Protein AF-A0A0K6S6D1-F1 (afdb_monomer_lite)

pLDDT: mean 81.64, std 14.31, range [38.75, 97.5]

Foldseek 3Di:
DDPPVPPPPPVVVVVVLVVVLVVLLVVLVVVLVVLLVCVVVPVDPDLVVSLVVLVVVLLVSLVVLLVPPHDPVSSLVSNLSNLVSSLVSNCVVVPPVCVVVSVVSSPPRSVVSVVVSVVVVVVVVVVVVVVVVVVVVVVVVVLVVVVVVLVVVVVVLVVVLVVLVVLLVVLVVVLVVLVVVVVVDPDDDPPPPVVVVSVVVNVVSVVSNVVSVVVNVVSVVVVVVSVVSVVCVPDDDDVPPVVVVVVVVVVVVD

Sequence (254 aa):
MNQKEKHVDVNALKEAEFVCSLTTLVSLLFFHAAHFIGADLGANPNLHVRLVSLGTSATYQKLVLSSFHFSKRHYWILSLTDTGLFVGNALHHVGRDFLLPGLACLVFFPVSGYLLDRLRTRSYFDSLGDADALRSTAEETLKRFISYIMHEIRGPLSGTTLLAGDFHLSLQTLLQHELTEEEAAPGPRTESETVERHRKIKAQIARMVELTRLMRPQLDKMRGWLHQTIHFRDGEFFPLDWFVVSLHVARTAT

Radius of gyration: 41.11 Å; chains: 1; bounding box: 81×34×122 Å

Secondary structure (DSSP, 8-state):
---------HHHHHHHHHHHHHHHHHHHHHHHHHHHHHHHTTS-S-HHHHHHHHHHHHHHHHHHHHHS---HHHHHHHHHHHHHHHHHHHHHHHGGGGHHHHHHHHHHHHHHHHHHHHHHHHHHHHHHHHHHHHHHHHHHHHHHHHHHHHHHHHHHHHHHHHHHHHHHHHHHHHHHHHHHHHTT----S-HHHHHHHHHHHHHHHHHHHHHHHHHHHHHHHHHHHHHHHHHTTSS---THHHHHHHHHHHHH--

Structure (mmCIF, N/CA/C/O backbone):
data_AF-A0A0K6S6D1-F1
#
_entry.id   AF-A0A0K6S6D1-F1
#
loop_
_atom_site.group_PDB
_atom_site.id
_atom_site.type_symbol
_atom_site.label_atom_id
_atom_site.label_alt_id
_atom_site.label_comp_id
_atom_site.label_asym_id
_atom_site.label_entity_id
_atom_site.label_seq_id
_atom_site.pdbx_PDB_ins_code
_atom_site.Cartn_x
_atom_site.Cartn_y
_atom_site.Cartn_z
_atom_site.occupancy
_atom_site.B_iso_or_equiv
_atom_site.auth_seq_id
_atom_site.auth_comp_id
_atom_site.auth_asym_id
_atom_site.auth_atom_id
_atom_site.pdbx_PDB_model_num
ATOM 1 N N . MET A 1 1 ? -12.946 13.345 18.829 1.00 42.66 1 MET A N 1
ATOM 2 C CA . MET A 1 1 ? -11.936 13.863 17.876 1.00 42.66 1 MET A CA 1
ATOM 3 C C . MET A 1 1 ? -12.548 13.815 16.489 1.00 42.66 1 MET A C 1
ATOM 5 O O . MET A 1 1 ? -12.856 12.725 16.034 1.00 42.66 1 MET A O 1
ATOM 9 N N . ASN A 1 2 ? -12.774 14.966 15.851 1.00 38.75 2 ASN A N 1
ATOM 10 C CA . ASN A 1 2 ? -13.216 15.022 14.456 1.00 38.75 2 ASN A CA 1
ATOM 11 C C . ASN A 1 2 ? -12.096 14.466 13.569 1.00 38.75 2 ASN A C 1
ATOM 13 O O . ASN A 1 2 ? -11.075 15.134 13.396 1.00 38.75 2 ASN A O 1
ATOM 17 N N . GLN A 1 3 ? -12.282 13.273 12.998 1.00 43.72 3 GLN A N 1
ATOM 18 C CA . GLN A 1 3 ? -11.592 12.905 11.765 1.00 43.72 3 GLN A CA 1
ATOM 19 C C . GLN A 1 3 ? -12.108 13.860 10.686 1.00 43.72 3 GLN A C 1
ATOM 21 O O . GLN A 1 3 ? -13.045 13.563 9.958 1.00 43.72 3 GLN A O 1
ATOM 26 N N . LYS A 1 4 ? -11.522 15.060 10.615 1.00 49.88 4 LYS A N 1
ATOM 27 C CA . LYS A 1 4 ? -11.504 15.797 9.359 1.00 49.88 4 LYS A CA 1
ATOM 28 C C . LYS A 1 4 ? -10.784 14.869 8.399 1.00 49.88 4 LYS A C 1
ATOM 30 O O . LYS A 1 4 ? -9.570 14.707 8.527 1.00 49.88 4 LYS A O 1
ATOM 35 N N . GLU A 1 5 ? -11.541 14.208 7.527 1.00 58.53 5 GLU A N 1
ATOM 36 C CA . GLU A 1 5 ? -10.999 13.551 6.349 1.00 58.53 5 GLU A CA 1
ATOM 37 C C . GLU A 1 5 ? -9.977 14.510 5.762 1.00 58.53 5 GLU A C 1
ATOM 39 O O . GLU A 1 5 ? -10.292 15.641 5.378 1.00 58.53 5 GLU A O 1
ATOM 44 N N . LYS A 1 6 ? -8.709 14.111 5.842 1.00 60.53 6 LYS A N 1
ATOM 45 C CA . LYS A 1 6 ? -7.610 14.893 5.309 1.00 60.53 6 LYS A CA 1
ATOM 46 C C . LYS A 1 6 ? -7.761 14.756 3.807 1.00 60.53 6 LYS A C 1
ATOM 48 O O . LYS A 1 6 ? -7.233 13.816 3.227 1.00 60.53 6 LYS A O 1
ATOM 53 N N . HIS A 1 7 ? -8.588 15.623 3.230 1.00 78.12 7 HIS A N 1
ATOM 54 C CA . HIS A 1 7 ? -8.880 15.653 1.812 1.00 78.12 7 HIS A CA 1
ATOM 55 C C . HIS A 1 7 ? -7.534 15.842 1.123 1.00 78.12 7 HIS A C 1
ATOM 57 O O . HIS A 1 7 ? -6.932 16.915 1.189 1.00 78.12 7 HIS A O 1
ATOM 63 N N . VAL A 1 8 ? -6.985 14.744 0.609 1.00 79.62 8 VAL A N 1
ATOM 64 C CA . VAL A 1 8 ? -5.668 14.764 -0.008 1.00 79.62 8 VAL A CA 1
ATOM 65 C C . VAL A 1 8 ? -5.819 15.609 -1.258 1.00 79.62 8 VAL A C 1
ATOM 67 O O . VAL A 1 8 ? -6.649 15.303 -2.118 1.00 79.62 8 VAL A O 1
ATOM 70 N N . ASP A 1 9 ? -5.075 16.709 -1.322 1.00 92.19 9 ASP A N 1
ATOM 71 C CA . ASP A 1 9 ? -5.110 17.585 -2.480 1.00 92.19 9 ASP A CA 1
ATOM 72 C C . ASP A 1 9 ? -4.507 16.837 -3.672 1.00 92.19 9 ASP A C 1
ATOM 74 O O . ASP A 1 9 ? -3.297 16.620 -3.778 1.00 92.19 9 ASP A O 1
ATOM 78 N N . VAL A 1 10 ? -5.392 16.400 -4.563 1.00 91.06 10 VAL A N 1
ATOM 79 C CA . VAL A 1 10 ? -5.053 15.673 -5.786 1.00 91.06 10 VAL A CA 1
ATOM 80 C C . VAL A 1 10 ? -4.089 16.488 -6.654 1.00 91.06 10 VAL A C 1
ATOM 82 O O . VAL A 1 10 ? -3.275 15.903 -7.369 1.00 91.06 10 VAL A O 1
ATOM 85 N N . ASN A 1 11 ? -4.145 17.822 -6.593 1.00 93.62 11 ASN A N 1
ATOM 86 C CA . ASN A 1 11 ? -3.244 18.677 -7.359 1.00 93.62 11 ASN A CA 1
ATOM 87 C C . ASN A 1 11 ? -1.826 18.645 -6.784 1.00 93.62 11 ASN A C 1
ATOM 89 O O . ASN A 1 11 ? -0.880 18.464 -7.549 1.00 93.62 11 ASN A O 1
ATOM 93 N N . ALA A 1 12 ? -1.683 18.698 -5.457 1.00 93.38 12 ALA A N 1
ATOM 94 C CA . ALA A 1 12 ? -0.386 18.574 -4.792 1.00 93.38 12 ALA A CA 1
ATOM 95 C C . ALA A 1 12 ? 0.285 17.219 -5.085 1.00 93.38 12 ALA A C 1
ATOM 97 O O . ALA A 1 12 ? 1.492 17.155 -5.310 1.00 93.38 12 ALA A O 1
ATOM 98 N N . LEU A 1 13 ? -0.496 16.131 -5.155 1.00 92.81 13 LEU A N 1
ATOM 99 C CA . LEU A 1 13 ? 0.022 14.818 -5.557 1.00 92.81 13 LEU A CA 1
ATOM 100 C C . LEU A 1 13 ? 0.521 14.801 -7.007 1.00 92.81 13 LEU A C 1
ATOM 102 O O . LEU A 1 13 ? 1.597 14.272 -7.269 1.00 92.81 13 LEU A O 1
ATOM 106 N N . LYS A 1 14 ? -0.236 15.384 -7.946 1.00 94.25 14 LYS A N 1
ATOM 107 C CA . LYS A 1 14 ? 0.168 15.464 -9.361 1.00 94.25 14 LYS A CA 1
ATOM 108 C C . LYS A 1 14 ? 1.435 16.292 -9.548 1.00 94.25 14 LYS A C 1
ATOM 110 O O . LYS A 1 14 ? 2.284 15.926 -10.356 1.00 94.25 14 LYS A O 1
ATOM 115 N N . GLU A 1 15 ? 1.563 17.392 -8.812 1.00 96.00 15 GLU A N 1
ATOM 116 C CA . GLU A 1 15 ? 2.758 18.235 -8.834 1.00 96.00 15 GLU A CA 1
ATOM 117 C C . GLU A 1 15 ? 3.975 17.483 -8.284 1.00 96.00 15 GLU A C 1
ATOM 119 O O . GLU A 1 15 ? 5.012 17.426 -8.944 1.00 96.00 15 GLU A O 1
ATOM 124 N N . ALA A 1 16 ? 3.832 16.823 -7.131 1.00 95.25 16 ALA A N 1
ATOM 125 C CA . ALA A 1 16 ? 4.895 16.005 -6.552 1.00 95.25 16 ALA A CA 1
ATOM 126 C C . ALA A 1 16 ? 5.323 14.865 -7.490 1.00 95.25 16 ALA A C 1
ATOM 128 O O . ALA A 1 16 ? 6.517 14.611 -7.666 1.00 95.25 16 ALA A O 1
ATOM 129 N N . GLU A 1 17 ? 4.358 14.202 -8.133 1.00 95.31 17 GLU A N 1
ATOM 130 C CA . GLU A 1 17 ? 4.620 13.165 -9.127 1.00 95.31 17 GLU A CA 1
ATOM 131 C C . GLU A 1 17 ? 5.397 13.725 -10.326 1.00 95.31 17 GLU A C 1
ATOM 133 O O . GLU A 1 17 ? 6.394 13.132 -10.744 1.00 95.31 17 GLU A O 1
ATOM 138 N N . PHE A 1 18 ? 4.975 14.876 -10.857 1.00 96.81 18 PHE A N 1
ATOM 139 C CA . PHE A 1 18 ? 5.645 15.534 -11.973 1.00 96.81 18 PHE A CA 1
ATOM 140 C C . PHE A 1 18 ? 7.095 15.887 -11.626 1.00 96.81 18 PHE A C 1
ATOM 142 O O . PHE A 1 18 ? 8.002 15.496 -12.361 1.00 96.81 18 PHE A O 1
ATOM 149 N N . VAL A 1 19 ? 7.332 16.534 -10.481 1.00 96.94 19 VAL A N 1
ATOM 150 C CA . VAL A 1 19 ? 8.682 16.882 -10.010 1.00 96.94 19 VAL A CA 1
ATOM 151 C C . VAL A 1 19 ? 9.544 15.629 -9.860 1.00 96.94 19 VAL A C 1
ATOM 153 O O . VAL A 1 19 ? 10.647 15.579 -10.399 1.00 96.94 19 VAL A O 1
ATOM 156 N N . CYS A 1 20 ? 9.029 14.582 -9.211 1.00 96.81 20 CYS A N 1
ATOM 157 C CA . CYS A 1 20 ? 9.749 13.322 -9.038 1.00 96.81 20 CYS A CA 1
ATOM 158 C C . CYS A 1 20 ? 10.086 12.660 -10.385 1.00 96.81 20 CYS A C 1
ATOM 160 O O . CYS A 1 20 ? 11.212 12.192 -10.587 1.00 96.81 20 CYS A O 1
ATOM 162 N N . SER A 1 21 ? 9.146 12.668 -11.335 1.00 96.88 21 SER A N 1
ATOM 163 C CA . SER A 1 21 ? 9.367 12.129 -12.678 1.00 96.88 21 SER A CA 1
ATOM 164 C C . SER A 1 21 ? 10.444 12.911 -13.433 1.00 96.88 21 SER A C 1
ATOM 166 O O . SER A 1 21 ? 11.329 12.307 -14.037 1.00 96.88 21 SER A O 1
ATOM 168 N N . LEU A 1 22 ? 10.441 14.243 -13.326 1.00 97.50 22 LEU A N 1
ATOM 169 C CA . LEU A 1 22 ? 11.425 15.112 -13.961 1.00 97.50 22 LEU A CA 1
ATOM 170 C C . LEU A 1 22 ? 12.817 14.909 -13.355 1.00 97.50 22 LEU A C 1
ATOM 172 O O . LEU A 1 22 ? 13.788 14.747 -14.090 1.00 97.50 22 LEU A O 1
ATOM 176 N N . THR A 1 23 ? 12.925 14.851 -12.026 1.00 96.94 23 THR A N 1
ATOM 177 C CA . THR A 1 23 ? 14.192 14.555 -11.343 1.00 96.94 23 THR A CA 1
ATOM 178 C C . THR A 1 23 ? 14.740 13.191 -11.757 1.00 96.94 23 THR A C 1
ATOM 180 O O . THR A 1 23 ? 15.936 13.061 -12.013 1.00 96.94 23 THR A O 1
ATOM 183 N N . THR A 1 24 ? 13.869 12.187 -11.879 1.00 96.00 24 THR A N 1
ATOM 184 C CA . THR A 1 24 ? 14.252 10.838 -12.317 1.00 96.00 24 THR A CA 1
ATOM 185 C C . THR A 1 24 ? 14.702 10.819 -13.776 1.00 96.00 24 THR A C 1
ATOM 187 O O . THR A 1 24 ? 15.656 10.129 -14.120 1.00 96.00 24 THR A O 1
ATOM 190 N N . LEU A 1 25 ? 14.058 11.598 -14.647 1.00 96.94 25 LEU A N 1
ATOM 191 C CA . LEU A 1 25 ? 14.473 11.744 -16.041 1.00 96.94 25 LEU A CA 1
ATOM 192 C C . LEU A 1 25 ? 15.873 12.362 -16.141 1.00 96.94 25 LEU A C 1
ATOM 194 O O . LEU A 1 25 ? 16.720 11.874 -16.886 1.00 96.94 25 LEU A O 1
ATOM 198 N N . VAL A 1 26 ? 16.128 13.419 -15.369 1.00 97.25 26 VAL A N 1
ATOM 199 C CA . VAL A 1 26 ? 17.427 14.098 -15.341 1.00 97.25 26 VAL A CA 1
ATOM 200 C C . VAL A 1 26 ? 18.519 13.168 -14.811 1.00 97.25 26 VAL A C 1
ATOM 202 O O . VAL A 1 26 ? 19.567 13.049 -15.444 1.00 97.25 26 VAL A O 1
ATOM 205 N N . SER A 1 27 ? 18.283 12.464 -13.699 1.00 95.94 27 SER A N 1
ATOM 206 C CA . SER A 1 27 ? 19.270 11.525 -13.144 1.00 95.94 27 SER A CA 1
ATOM 207 C C . SER A 1 27 ? 19.600 10.395 -14.118 1.00 95.94 27 SER A C 1
ATOM 209 O O . SER A 1 27 ? 20.754 9.988 -14.231 1.00 95.94 27 SER A O 1
ATOM 211 N N . LEU A 1 28 ? 18.607 9.947 -14.881 1.00 95.50 28 LEU A N 1
ATOM 212 C CA . LEU A 1 28 ? 18.760 8.928 -15.904 1.00 95.50 28 LEU A CA 1
ATOM 213 C C . LEU A 1 28 ? 19.617 9.400 -17.087 1.00 95.50 28 LEU A C 1
ATOM 215 O O . LEU A 1 28 ? 20.489 8.663 -17.548 1.00 95.50 28 LEU A O 1
ATOM 219 N N . LEU A 1 29 ? 19.430 10.643 -17.538 1.00 96.25 29 LEU A N 1
ATOM 220 C CA . LEU A 1 29 ? 20.286 11.253 -18.559 1.00 96.25 29 LEU A CA 1
ATOM 221 C C . LEU A 1 29 ? 21.739 11.352 -18.081 1.00 96.25 29 LEU A C 1
ATOM 223 O O . LEU A 1 29 ? 22.649 10.963 -18.812 1.00 96.25 29 LEU A O 1
ATOM 227 N N . PHE A 1 30 ? 21.959 11.808 -16.843 1.00 96.44 30 PHE A N 1
ATOM 228 C CA . PHE A 1 30 ? 23.299 11.868 -16.251 1.00 96.44 30 PHE A CA 1
ATOM 229 C C . PHE A 1 30 ? 23.944 10.487 -16.131 1.00 96.44 30 PHE A C 1
ATOM 231 O O . PHE A 1 30 ? 25.121 10.336 -16.451 1.00 96.44 30 PHE A O 1
ATOM 238 N N . PHE A 1 31 ? 23.181 9.478 -15.712 1.00 94.44 31 PHE A N 1
ATOM 239 C CA . PHE A 1 31 ? 23.656 8.103 -15.596 1.00 94.44 31 PHE A CA 1
ATOM 240 C C . PHE A 1 31 ? 24.146 7.551 -16.944 1.00 94.44 31 PHE A C 1
ATOM 242 O O . PHE A 1 31 ? 25.274 7.063 -17.046 1.00 94.44 31 PHE A O 1
ATOM 249 N N . HIS A 1 32 ? 23.338 7.683 -18.001 1.00 94.75 32 HIS A N 1
ATOM 250 C CA . HIS A 1 32 ? 23.709 7.214 -19.341 1.00 94.75 32 HIS A CA 1
ATOM 251 C C . HIS A 1 32 ? 24.856 8.025 -19.952 1.00 94.75 32 HIS A C 1
ATOM 253 O O . HIS A 1 32 ? 25.726 7.437 -20.593 1.00 94.75 32 HIS A O 1
ATOM 259 N N . ALA A 1 33 ? 24.906 9.340 -19.720 1.00 94.94 33 ALA A N 1
ATOM 260 C CA . ALA A 1 33 ? 26.015 10.186 -20.160 1.00 94.94 33 ALA A CA 1
ATOM 261 C C . ALA A 1 33 ? 27.335 9.813 -19.464 1.00 94.94 33 ALA A C 1
ATOM 263 O O . ALA A 1 33 ? 28.373 9.727 -20.115 1.00 94.94 33 ALA A O 1
ATOM 264 N N . ALA A 1 34 ? 27.304 9.532 -18.158 1.00 92.62 34 ALA A N 1
ATOM 265 C CA . ALA A 1 34 ? 28.479 9.083 -17.415 1.00 92.62 34 ALA A CA 1
ATOM 266 C C . ALA A 1 34 ? 28.997 7.735 -17.937 1.00 92.62 34 ALA A C 1
ATOM 268 O O . ALA A 1 34 ? 30.202 7.567 -18.130 1.00 92.62 34 ALA A O 1
ATOM 269 N N . HIS A 1 35 ? 28.090 6.796 -18.225 1.00 90.62 35 HIS A N 1
ATOM 270 C CA . HIS A 1 35 ? 28.451 5.523 -18.844 1.00 90.62 35 HIS A CA 1
ATOM 271 C C . HIS A 1 35 ? 29.058 5.697 -20.237 1.00 90.62 35 HIS A C 1
ATOM 273 O O . HIS A 1 35 ? 30.042 5.024 -20.531 1.00 90.62 35 HIS A O 1
ATOM 279 N N . PHE A 1 36 ? 28.510 6.598 -21.056 1.00 91.75 36 PHE A N 1
ATOM 280 C CA . PHE A 1 36 ? 29.020 6.923 -22.390 1.00 91.75 36 PHE A CA 1
ATOM 281 C C . PHE A 1 36 ? 30.428 7.542 -22.343 1.00 91.75 36 PHE A C 1
ATOM 283 O O . PHE A 1 36 ? 31.339 7.091 -23.027 1.00 91.75 36 PHE A O 1
ATOM 290 N N . ILE A 1 37 ? 30.657 8.519 -21.462 1.00 92.31 37 ILE A N 1
ATOM 291 C CA . ILE A 1 37 ? 31.972 9.167 -21.325 1.00 92.31 37 ILE A CA 1
ATOM 292 C C . ILE A 1 37 ? 33.010 8.191 -20.755 1.00 92.31 37 ILE A C 1
ATOM 294 O O . ILE A 1 37 ? 34.123 8.085 -21.268 1.00 92.31 37 ILE A O 1
ATOM 298 N N . GLY A 1 38 ? 32.663 7.443 -19.701 1.00 88.88 38 GLY A N 1
ATOM 299 C CA . GLY A 1 38 ? 33.576 6.465 -19.096 1.00 88.88 38 GLY A CA 1
ATOM 300 C C . GLY A 1 38 ? 33.954 5.334 -20.055 1.00 88.88 38 GLY A C 1
ATOM 301 O O . GLY A 1 38 ? 35.039 4.756 -19.969 1.00 88.88 38 GLY A O 1
ATOM 302 N N . ALA A 1 39 ? 33.064 5.046 -20.998 1.00 86.50 39 ALA A N 1
ATOM 303 C CA . ALA A 1 39 ? 33.275 4.115 -22.081 1.00 86.50 39 ALA A CA 1
ATOM 304 C C . ALA A 1 39 ? 34.342 4.573 -23.094 1.00 86.50 39 ALA A C 1
ATOM 306 O O . ALA A 1 39 ? 35.130 3.732 -23.542 1.00 86.50 39 ALA A O 1
ATOM 307 N N . ASP A 1 40 ? 34.378 5.864 -23.422 1.00 86.62 40 ASP A N 1
ATOM 308 C CA . ASP A 1 40 ? 35.338 6.458 -24.364 1.00 86.62 40 ASP A CA 1
ATOM 309 C C . ASP A 1 40 ? 36.712 6.699 -23.734 1.00 86.62 40 ASP A C 1
ATOM 311 O O . ASP A 1 40 ? 37.739 6.583 -24.399 1.00 86.62 40 ASP A O 1
ATOM 315 N N . LEU A 1 41 ? 36.758 6.939 -22.422 1.00 89.44 41 LEU A N 1
ATOM 316 C CA . LEU A 1 41 ? 38.005 7.124 -21.670 1.00 89.44 41 LEU A CA 1
ATOM 317 C C . LEU A 1 41 ? 38.811 5.826 -21.461 1.00 89.44 41 LEU A C 1
ATOM 319 O O . LEU A 1 41 ? 39.802 5.823 -20.734 1.00 89.44 41 LEU A O 1
ATOM 323 N N . GLY A 1 42 ? 38.408 4.711 -22.080 1.00 77.62 42 GLY A N 1
ATOM 324 C CA . GLY A 1 42 ? 39.180 3.466 -22.078 1.00 77.62 42 GLY A CA 1
ATOM 325 C C . GLY A 1 42 ? 39.200 2.722 -20.739 1.00 77.62 42 GLY A C 1
ATOM 326 O O . GLY A 1 42 ? 40.015 1.822 -20.559 1.00 77.62 42 GLY A O 1
ATOM 327 N N . ALA A 1 43 ? 38.291 3.040 -19.809 1.00 70.56 43 ALA A N 1
ATOM 328 C CA . ALA A 1 43 ? 38.285 2.476 -18.455 1.00 70.56 43 ALA A CA 1
ATOM 329 C C . ALA A 1 43 ? 38.063 0.948 -18.399 1.00 70.56 43 ALA A C 1
ATOM 33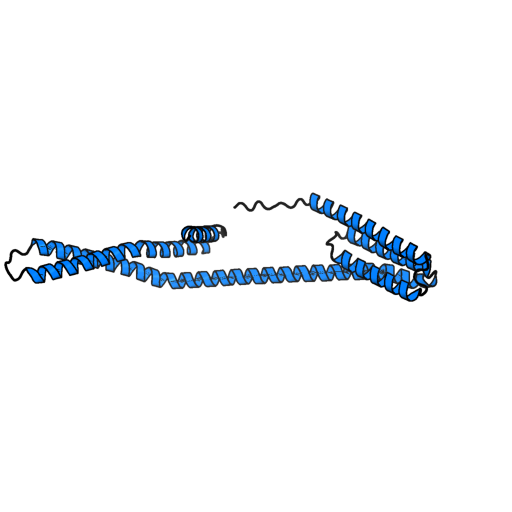1 O O . ALA A 1 43 ? 38.290 0.333 -17.361 1.00 70.56 43 ALA A O 1
ATOM 332 N N . ASN A 1 44 ? 37.616 0.318 -19.492 1.00 70.81 44 ASN A N 1
ATOM 333 C CA . ASN A 1 44 ? 37.453 -1.132 -19.590 1.00 70.81 44 ASN A CA 1
ATOM 334 C C . ASN A 1 44 ? 37.678 -1.614 -21.037 1.00 70.81 44 ASN A C 1
ATOM 336 O O . ASN A 1 44 ? 36.861 -1.275 -21.903 1.00 70.81 44 ASN A O 1
ATOM 340 N N . PRO A 1 45 ? 38.715 -2.433 -21.310 1.00 76.00 45 PRO A N 1
ATOM 341 C CA . PRO A 1 45 ? 39.005 -2.924 -22.661 1.00 76.00 45 PRO A CA 1
ATOM 342 C C . PRO A 1 45 ? 38.014 -4.001 -23.135 1.00 76.00 45 PRO A C 1
ATOM 344 O O . PRO A 1 45 ? 37.842 -4.204 -24.333 1.00 76.00 45 PRO A O 1
ATOM 347 N N . ASN A 1 46 ? 37.315 -4.676 -22.215 1.00 89.44 46 ASN A N 1
ATOM 348 C CA . ASN A 1 46 ? 36.380 -5.748 -22.557 1.00 89.44 46 ASN A CA 1
ATOM 349 C C . ASN A 1 46 ? 34.970 -5.208 -22.845 1.00 89.44 46 ASN A C 1
ATOM 351 O O . ASN A 1 46 ? 34.166 -5.002 -21.932 1.00 89.44 46 ASN A O 1
ATOM 355 N N . LEU A 1 47 ? 34.652 -5.046 -24.133 1.00 86.19 47 LEU A N 1
ATOM 356 C CA . LEU A 1 47 ? 33.341 -4.604 -24.629 1.00 86.19 47 LEU A CA 1
ATOM 357 C C . LEU A 1 47 ? 32.177 -5.448 -24.077 1.00 86.19 47 LEU A C 1
ATOM 359 O O . LEU A 1 47 ? 31.155 -4.902 -23.667 1.00 86.19 47 LEU A O 1
ATOM 363 N N . HIS A 1 48 ? 32.340 -6.771 -23.996 1.00 86.56 48 HIS A N 1
ATOM 364 C CA . HIS A 1 48 ? 31.292 -7.676 -23.510 1.00 86.56 48 HIS A CA 1
ATOM 365 C C . HIS A 1 48 ? 30.908 -7.420 -22.050 1.00 86.56 48 HIS A C 1
ATOM 367 O O . HIS A 1 48 ? 29.725 -7.322 -21.732 1.00 86.56 48 HIS A O 1
ATOM 373 N N . VAL A 1 49 ? 31.898 -7.255 -21.167 1.00 87.44 49 VAL A N 1
ATOM 374 C CA . VAL A 1 49 ? 31.659 -6.973 -19.741 1.00 87.44 49 VAL A CA 1
ATOM 375 C C . VAL A 1 49 ? 30.912 -5.649 -19.581 1.00 87.44 49 VAL A C 1
ATOM 377 O O . VAL A 1 49 ? 29.994 -5.541 -18.770 1.00 87.44 49 VAL A O 1
ATOM 380 N N . ARG A 1 50 ? 31.250 -4.654 -20.408 1.00 85.00 50 ARG A N 1
ATOM 381 C CA . ARG A 1 50 ? 30.574 -3.354 -20.417 1.00 85.00 50 ARG A CA 1
ATOM 382 C C . ARG A 1 50 ? 29.119 -3.457 -20.859 1.00 85.00 50 ARG A C 1
ATOM 384 O O . ARG A 1 50 ? 28.264 -2.884 -20.197 1.00 85.00 50 ARG A O 1
ATOM 391 N N . LEU A 1 51 ? 28.829 -4.190 -21.934 1.00 86.00 51 LEU A N 1
ATOM 392 C CA . LEU A 1 51 ? 27.454 -4.384 -22.408 1.00 86.00 51 LEU A CA 1
ATOM 393 C C . LEU A 1 51 ? 26.593 -5.119 -21.382 1.00 86.00 51 LEU A C 1
ATOM 395 O O . LEU A 1 51 ? 25.455 -4.721 -21.144 1.00 86.00 51 LEU A O 1
ATOM 399 N N . VAL A 1 52 ? 27.146 -6.153 -20.741 1.00 88.50 52 VAL A N 1
ATOM 400 C CA . VAL A 1 52 ? 26.459 -6.884 -19.668 1.00 88.50 52 VAL A CA 1
ATOM 401 C C . VAL A 1 52 ? 26.185 -5.967 -18.479 1.00 88.50 52 VAL A C 1
ATOM 403 O O . VAL A 1 52 ? 25.062 -5.943 -17.978 1.00 88.50 52 VAL A O 1
ATOM 406 N N . SER A 1 53 ? 27.175 -5.175 -18.056 1.00 89.00 53 SER A N 1
ATOM 407 C CA . SER A 1 53 ? 27.015 -4.199 -16.972 1.00 89.00 53 SER A CA 1
ATOM 408 C C . SER A 1 53 ? 25.937 -3.163 -17.304 1.00 89.00 53 SER A C 1
ATOM 410 O O . SER A 1 53 ? 24.997 -2.985 -16.536 1.00 89.00 53 SER A O 1
ATOM 412 N N . LEU A 1 54 ? 25.987 -2.575 -18.503 1.00 88.19 54 LEU A N 1
ATOM 413 C CA . LEU A 1 54 ? 25.013 -1.586 -18.959 1.00 88.19 54 LEU A CA 1
ATOM 414 C C . LEU A 1 54 ? 23.590 -2.170 -19.042 1.00 88.19 54 LEU A C 1
ATOM 416 O O . LEU A 1 54 ? 22.635 -1.532 -18.601 1.00 88.19 54 LEU A O 1
ATOM 420 N N . GLY A 1 55 ? 23.437 -3.393 -19.560 1.00 88.56 55 GLY A N 1
ATOM 421 C CA . GLY A 1 55 ? 22.142 -4.079 -19.624 1.00 88.56 55 GLY A CA 1
ATOM 422 C C . GLY A 1 55 ? 21.594 -4.443 -18.241 1.00 88.56 55 GLY A C 1
ATOM 423 O O . GLY A 1 55 ? 20.393 -4.322 -17.986 1.00 88.56 55 GLY A O 1
ATOM 424 N N . THR A 1 56 ? 22.480 -4.825 -17.321 1.00 90.06 56 THR A N 1
ATOM 425 C CA . THR A 1 56 ? 22.135 -5.087 -15.918 1.00 90.06 56 THR A CA 1
ATOM 426 C C . THR A 1 56 ? 21.645 -3.807 -15.247 1.00 90.06 56 THR A C 1
ATOM 428 O O . THR A 1 56 ? 20.569 -3.805 -14.650 1.00 90.06 56 THR A O 1
ATOM 431 N N . SER A 1 57 ? 22.361 -2.693 -15.416 1.00 90.00 57 SER A N 1
ATOM 432 C CA . SER A 1 57 ? 21.953 -1.386 -14.896 1.00 90.00 57 SER A CA 1
ATOM 433 C C . SER A 1 57 ? 20.617 -0.914 -15.465 1.00 90.00 57 SER A C 1
ATOM 435 O O . SER A 1 57 ? 19.764 -0.478 -14.696 1.00 90.00 57 SER A O 1
ATOM 437 N N . ALA A 1 58 ? 20.388 -1.060 -16.775 1.00 89.19 58 ALA A N 1
ATOM 438 C CA . ALA A 1 58 ? 19.101 -0.734 -17.391 1.00 89.19 58 ALA A CA 1
ATOM 439 C C . ALA A 1 58 ? 17.961 -1.561 -16.770 1.00 89.19 58 ALA A C 1
ATOM 441 O O . ALA A 1 58 ? 16.906 -1.028 -16.430 1.00 89.19 58 ALA A O 1
ATOM 442 N N . THR A 1 59 ? 18.193 -2.856 -16.534 1.00 89.69 59 THR A N 1
ATOM 443 C CA . THR A 1 59 ? 17.213 -3.741 -15.884 1.00 89.69 59 THR A CA 1
ATOM 444 C C . THR A 1 59 ? 16.925 -3.308 -14.442 1.00 89.69 59 THR A C 1
ATOM 446 O O . THR A 1 59 ? 15.760 -3.181 -14.063 1.00 89.69 59 THR A O 1
ATOM 449 N N . TYR A 1 60 ? 17.957 -3.012 -13.645 1.00 92.00 60 TYR A N 1
ATOM 450 C CA . TYR A 1 60 ? 17.783 -2.492 -12.283 1.00 92.00 60 TYR A CA 1
ATOM 451 C C . TYR A 1 60 ? 17.034 -1.159 -12.264 1.00 92.00 60 TYR A C 1
ATOM 453 O O . TYR A 1 60 ? 16.142 -0.975 -11.437 1.00 92.00 60 TYR A O 1
ATOM 461 N N . GLN A 1 61 ? 17.324 -0.260 -13.205 1.00 91.00 61 GLN A N 1
ATOM 462 C CA . GLN A 1 61 ? 16.624 1.015 -13.316 1.00 91.00 61 GLN A CA 1
ATOM 463 C C . GLN A 1 61 ? 15.126 0.805 -13.579 1.00 91.00 61 GLN A C 1
ATOM 465 O O . GLN A 1 61 ? 14.307 1.497 -12.979 1.00 91.00 61 GLN A O 1
ATOM 470 N N . LYS A 1 62 ? 14.730 -0.192 -14.388 1.00 89.62 62 LYS A N 1
ATOM 471 C CA . LYS A 1 62 ? 13.306 -0.547 -14.561 1.00 89.62 62 LYS A CA 1
ATOM 472 C C . LYS A 1 62 ? 12.660 -1.041 -13.276 1.00 89.62 62 LYS A C 1
ATOM 474 O O . LYS A 1 62 ? 11.518 -0.674 -13.009 1.00 89.62 62 LYS A O 1
ATOM 479 N N . LEU A 1 63 ? 13.363 -1.853 -12.487 1.00 90.19 63 LEU A N 1
ATOM 480 C CA . LEU A 1 63 ? 12.859 -2.327 -11.194 1.00 90.19 63 LEU A CA 1
ATOM 481 C C . LEU A 1 63 ? 12.643 -1.152 -10.232 1.00 90.19 63 LEU A C 1
ATOM 483 O O . LEU A 1 63 ? 11.592 -1.050 -9.595 1.00 90.19 63 LEU A O 1
ATOM 487 N N . VAL A 1 64 ? 13.585 -0.2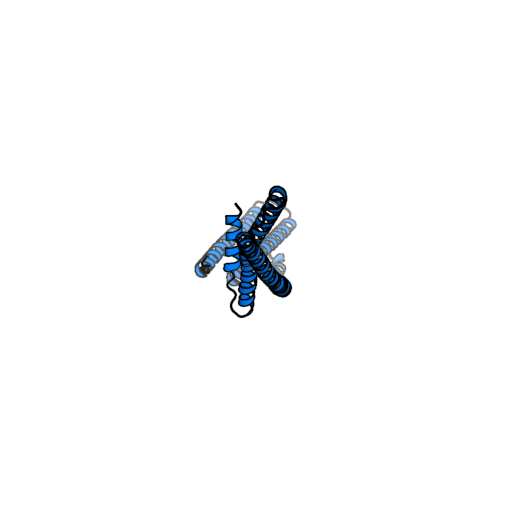11 -10.200 1.00 90.62 64 VAL A N 1
ATOM 488 C CA . VAL A 1 64 ? 13.467 1.026 -9.420 1.00 90.62 64 VAL A CA 1
ATOM 489 C C . VAL A 1 64 ? 12.292 1.876 -9.915 1.00 90.62 64 VAL A C 1
ATOM 491 O O . VAL A 1 64 ? 11.440 2.258 -9.116 1.00 90.62 64 VAL A O 1
ATOM 494 N N . LEU A 1 65 ? 12.167 2.099 -11.227 1.00 91.25 65 LEU A N 1
ATOM 495 C CA . LEU A 1 65 ? 11.038 2.823 -11.823 1.00 91.25 65 LEU A CA 1
ATOM 496 C C . LEU A 1 65 ? 9.697 2.153 -11.530 1.00 91.25 65 LEU A C 1
ATOM 498 O O . LEU A 1 65 ? 8.727 2.849 -11.262 1.00 91.25 65 LEU A O 1
ATOM 502 N N . SER A 1 66 ? 9.644 0.819 -11.546 1.00 89.31 66 SER A N 1
ATOM 503 C CA . SER A 1 66 ? 8.440 0.074 -11.182 1.00 89.31 66 SER A CA 1
ATOM 504 C C . SER A 1 66 ? 8.090 0.235 -9.709 1.00 89.31 66 SER A C 1
ATOM 506 O O . SER A 1 66 ? 6.937 0.075 -9.359 1.00 89.31 66 SER A O 1
ATOM 508 N N . SER A 1 67 ? 9.045 0.585 -8.843 1.00 89.06 67 SER A N 1
ATOM 509 C CA . SER A 1 67 ? 8.787 0.814 -7.419 1.00 89.06 67 SER A CA 1
ATOM 510 C C . SER A 1 67 ? 8.125 2.173 -7.174 1.00 89.06 67 SER A C 1
ATOM 512 O O . SER A 1 67 ? 7.237 2.285 -6.323 1.00 89.06 67 SER A O 1
ATOM 514 N N . PHE A 1 68 ? 8.487 3.188 -7.961 1.00 86.94 68 PHE A N 1
ATOM 515 C CA . PHE A 1 68 ? 7.836 4.494 -7.946 1.00 86.94 68 PHE A CA 1
ATOM 516 C C . PHE A 1 68 ? 6.465 4.398 -8.631 1.00 86.94 68 PHE A C 1
ATOM 518 O O . PHE A 1 68 ? 6.358 4.044 -9.800 1.00 86.94 68 PHE A O 1
ATOM 525 N N . HIS A 1 69 ? 5.387 4.685 -7.900 1.00 87.06 69 HIS A N 1
ATOM 526 C CA . HIS A 1 69 ? 4.002 4.596 -8.389 1.00 87.06 69 HIS A CA 1
ATOM 527 C C . HIS A 1 69 ? 3.648 5.762 -9.329 1.00 87.06 69 HIS A C 1
ATOM 529 O O . HIS A 1 69 ? 2.715 6.522 -9.078 1.00 87.06 69 HIS A O 1
ATOM 535 N N . PHE A 1 70 ? 4.422 5.937 -10.396 1.00 92.25 70 PHE A N 1
ATOM 536 C CA . PHE A 1 70 ? 4.168 6.955 -11.402 1.00 92.25 70 PHE A CA 1
ATOM 537 C C . PHE A 1 70 ? 2.877 6.663 -12.169 1.00 92.25 70 PHE A C 1
ATOM 539 O O . PHE A 1 70 ? 2.490 5.514 -12.397 1.00 92.25 70 PHE A O 1
ATOM 546 N N . SER A 1 71 ? 2.231 7.719 -12.654 1.00 93.62 71 SER A N 1
ATOM 547 C CA . SER A 1 71 ? 1.186 7.599 -13.656 1.00 93.62 71 SER A CA 1
ATOM 548 C C . SER A 1 71 ? 1.732 6.904 -14.901 1.00 93.62 71 SER A C 1
ATOM 550 O O . SER A 1 71 ? 2.906 7.020 -15.268 1.00 93.62 71 SER A O 1
ATOM 552 N N . LYS A 1 72 ? 0.839 6.210 -15.613 1.00 93.31 72 LYS A N 1
ATOM 553 C CA . LYS A 1 72 ? 1.186 5.441 -16.818 1.00 93.31 72 LYS A CA 1
ATOM 554 C C . LYS A 1 72 ? 1.971 6.277 -17.832 1.00 93.31 72 LYS A C 1
ATOM 556 O O . LYS A 1 72 ? 2.875 5.760 -18.473 1.00 93.31 72 LYS A O 1
ATOM 561 N N . ARG A 1 73 ? 1.639 7.566 -17.976 1.00 95.44 73 ARG A N 1
ATOM 562 C CA . ARG A 1 73 ? 2.310 8.468 -18.923 1.00 95.44 73 ARG A CA 1
ATOM 563 C C . ARG A 1 73 ? 3.769 8.696 -18.535 1.00 95.44 73 ARG A C 1
ATOM 565 O O . ARG A 1 73 ? 4.643 8.442 -19.357 1.00 95.44 73 ARG A O 1
ATOM 572 N N . HIS A 1 74 ? 4.028 9.117 -17.296 1.00 95.31 74 HIS A N 1
ATOM 573 C CA . HIS A 1 74 ? 5.391 9.350 -16.815 1.00 95.31 74 HIS A CA 1
ATOM 574 C C . HIS A 1 74 ? 6.219 8.063 -16.831 1.00 95.31 74 HIS A C 1
ATOM 576 O O . HIS A 1 74 ? 7.356 8.083 -17.296 1.00 95.31 74 HIS A O 1
ATOM 582 N N . TYR A 1 75 ? 5.628 6.930 -16.436 1.00 94.25 75 TYR A N 1
ATOM 583 C CA . TYR A 1 75 ? 6.283 5.626 -16.514 1.00 94.25 75 TYR A CA 1
ATOM 584 C C . TYR A 1 75 ? 6.736 5.283 -17.941 1.00 94.25 75 TYR A C 1
ATOM 586 O O . TYR A 1 75 ? 7.898 4.940 -18.152 1.00 94.25 75 TYR A O 1
ATOM 594 N N . TRP A 1 76 ? 5.845 5.399 -18.934 1.00 95.50 76 TRP A N 1
ATOM 595 C CA . TRP A 1 76 ? 6.188 5.089 -20.325 1.00 95.50 76 TRP A CA 1
ATOM 596 C C . TRP A 1 76 ? 7.246 6.039 -20.882 1.00 95.50 76 TRP A C 1
ATOM 598 O O . TRP A 1 76 ? 8.167 5.573 -21.544 1.00 95.50 76 TRP A O 1
ATOM 608 N N . ILE A 1 77 ? 7.163 7.338 -20.582 1.00 96.44 77 ILE A N 1
ATOM 609 C CA . ILE A 1 77 ? 8.172 8.316 -21.015 1.00 96.44 77 ILE A CA 1
ATOM 610 C C . ILE A 1 77 ? 9.544 7.964 -20.430 1.00 96.44 77 ILE A C 1
ATOM 612 O O . ILE A 1 77 ? 10.514 7.853 -21.178 1.00 96.44 77 ILE A O 1
ATOM 616 N N . LEU A 1 78 ? 9.625 7.733 -19.116 1.00 95.62 78 LEU A N 1
ATOM 617 C CA . LEU A 1 78 ? 10.868 7.358 -18.437 1.00 95.62 78 LEU A CA 1
ATOM 618 C C . LEU A 1 78 ? 11.414 6.030 -18.965 1.00 95.62 78 LEU A C 1
ATOM 620 O O . LEU A 1 78 ? 12.603 5.914 -19.255 1.00 95.62 78 LEU A O 1
ATOM 624 N N . SER A 1 79 ? 10.542 5.037 -19.146 1.00 95.12 79 SER A N 1
ATOM 625 C CA . SER A 1 79 ? 10.944 3.712 -19.599 1.00 95.12 79 SER A CA 1
ATOM 626 C C . SER A 1 79 ? 11.423 3.720 -21.056 1.00 95.12 79 SER A C 1
ATOM 628 O O . SER A 1 79 ? 12.476 3.164 -21.361 1.00 95.12 79 SER A O 1
ATOM 630 N N . LEU A 1 80 ? 10.714 4.390 -21.963 1.00 95.75 80 LEU A N 1
ATOM 631 C CA . LEU A 1 80 ? 11.145 4.493 -23.358 1.00 95.75 80 LEU A CA 1
ATOM 632 C C . LEU A 1 80 ? 12.435 5.304 -23.488 1.00 95.75 80 LEU A C 1
ATOM 634 O O . LEU A 1 80 ? 13.313 4.907 -24.249 1.00 95.75 80 LEU A O 1
ATOM 638 N N . THR A 1 81 ? 12.579 6.386 -22.717 1.00 96.56 81 THR A N 1
ATOM 639 C CA . THR A 1 81 ? 13.800 7.206 -22.725 1.00 96.56 81 THR A CA 1
ATOM 640 C C . THR A 1 81 ? 15.008 6.394 -22.271 1.00 96.56 81 THR A C 1
ATOM 642 O O . THR A 1 81 ? 16.021 6.363 -22.959 1.00 96.56 81 THR A O 1
ATOM 645 N N . ASP A 1 82 ? 14.888 5.669 -21.162 1.00 95.81 82 ASP A N 1
ATOM 646 C CA . ASP A 1 82 ? 15.940 4.791 -20.648 1.00 95.81 82 ASP A CA 1
ATOM 647 C C . ASP A 1 82 ? 16.359 3.701 -21.629 1.00 95.81 82 ASP A C 1
ATOM 649 O O . ASP A 1 82 ? 17.546 3.506 -21.884 1.00 95.81 82 ASP A O 1
ATOM 653 N N . THR A 1 83 ? 15.387 3.025 -22.241 1.00 95.75 83 THR A N 1
ATOM 654 C CA . THR A 1 83 ? 15.693 1.988 -23.225 1.00 95.75 83 THR A CA 1
ATOM 655 C C . THR A 1 83 ? 16.283 2.588 -24.503 1.00 95.75 83 THR A C 1
ATOM 657 O O . THR A 1 83 ? 17.193 2.000 -25.082 1.00 95.75 83 THR A O 1
ATOM 660 N N . GLY A 1 84 ? 15.828 3.771 -24.920 1.00 96.00 84 GLY A N 1
ATOM 661 C CA . GLY A 1 84 ? 16.396 4.501 -26.050 1.00 96.00 84 GLY A CA 1
ATOM 662 C C . GLY A 1 84 ? 17.853 4.900 -25.819 1.00 96.00 84 GLY A C 1
ATOM 663 O O . GLY A 1 84 ? 18.689 4.659 -26.685 1.00 96.00 84 GLY A O 1
ATOM 664 N N . LEU A 1 85 ? 18.177 5.437 -24.639 1.00 95.44 85 LEU A N 1
ATOM 665 C CA . LEU A 1 85 ? 19.549 5.792 -24.261 1.00 95.44 85 LEU A CA 1
ATOM 666 C C . LEU A 1 85 ? 20.446 4.556 -24.156 1.00 95.44 85 LEU A C 1
ATOM 668 O O . LEU A 1 85 ? 21.558 4.567 -24.678 1.00 95.44 85 LEU A O 1
ATOM 672 N N . PHE A 1 86 ? 19.941 3.466 -23.571 1.00 95.31 86 PHE A N 1
ATOM 673 C CA . PHE A 1 86 ? 20.633 2.178 -23.537 1.00 95.31 86 PHE A CA 1
ATOM 674 C C . PHE A 1 86 ? 20.984 1.681 -24.947 1.00 95.31 86 PHE A C 1
ATOM 676 O O . PHE A 1 86 ? 22.143 1.372 -25.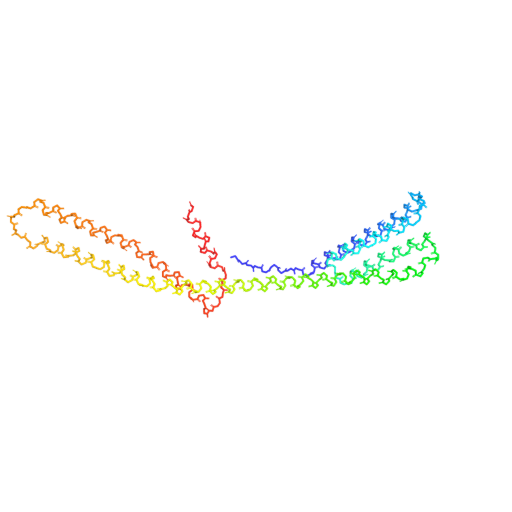227 1.00 95.31 86 PHE A O 1
ATOM 683 N N . VAL A 1 87 ? 19.994 1.623 -25.845 1.00 95.44 87 VAL A N 1
ATOM 684 C CA . VAL A 1 87 ? 20.194 1.137 -27.217 1.00 95.44 87 VAL A CA 1
ATOM 685 C C . VAL A 1 87 ? 21.084 2.083 -28.014 1.00 95.44 87 VAL A C 1
ATOM 687 O O . VAL A 1 87 ? 21.937 1.606 -28.756 1.00 95.44 87 VAL A O 1
ATOM 690 N N . GLY A 1 88 ? 20.949 3.398 -27.832 1.00 95.25 88 GLY A N 1
ATOM 691 C CA . GLY A 1 88 ? 21.826 4.393 -28.448 1.00 95.25 88 GLY A CA 1
ATOM 692 C C . GLY A 1 88 ? 23.287 4.212 -28.033 1.00 95.25 88 GLY A C 1
ATOM 693 O O . GLY A 1 88 ? 24.159 4.117 -28.895 1.00 95.25 88 GLY A O 1
ATOM 694 N N . ASN A 1 89 ? 23.543 4.068 -26.729 1.00 93.62 89 ASN A N 1
ATOM 695 C CA . ASN A 1 89 ? 24.881 3.811 -26.190 1.00 93.62 89 ASN A CA 1
ATOM 696 C C . ASN A 1 89 ? 25.463 2.489 -26.712 1.00 93.62 89 ASN A C 1
ATOM 698 O O . ASN A 1 89 ? 26.614 2.434 -27.146 1.00 93.62 89 ASN A O 1
ATOM 702 N N . ALA A 1 90 ? 24.671 1.415 -26.714 1.00 92.88 90 ALA A N 1
ATOM 703 C CA . ALA A 1 90 ? 25.113 0.120 -27.218 1.00 92.88 90 ALA A CA 1
ATOM 704 C C . ALA A 1 90 ? 25.391 0.149 -28.732 1.00 92.88 90 ALA A C 1
ATOM 706 O O . ALA A 1 90 ? 26.420 -0.360 -29.172 1.00 92.88 90 ALA A O 1
ATOM 707 N N . LEU A 1 91 ? 24.532 0.796 -29.526 1.00 94.94 91 LEU A N 1
ATOM 708 C CA . LEU A 1 91 ? 24.715 0.943 -30.972 1.00 94.94 91 LEU A CA 1
ATOM 709 C C . LEU A 1 91 ? 25.954 1.785 -31.304 1.00 94.94 91 LEU A C 1
ATOM 711 O O . LEU A 1 91 ? 26.644 1.482 -32.274 1.00 94.94 91 LEU A O 1
ATOM 715 N N . HIS A 1 92 ? 26.263 2.803 -30.497 1.00 94.25 92 HIS A N 1
ATOM 716 C CA . HIS A 1 92 ? 27.467 3.611 -30.673 1.00 94.25 92 HIS A CA 1
ATOM 717 C C . HIS A 1 92 ? 28.751 2.787 -30.486 1.00 94.25 92 HIS A C 1
ATOM 719 O O . HIS A 1 92 ? 29.650 2.865 -31.318 1.00 94.25 92 HIS A O 1
ATOM 725 N N . HIS A 1 93 ? 28.828 1.964 -29.435 1.00 90.44 93 HIS A N 1
ATOM 726 C CA . HIS A 1 93 ? 30.049 1.207 -29.129 1.00 90.44 93 HIS A CA 1
ATOM 727 C C . HIS A 1 93 ? 30.186 -0.117 -29.888 1.00 90.44 93 HIS A C 1
ATOM 729 O O . HIS A 1 93 ? 31.305 -0.543 -30.161 1.00 90.44 93 HIS A O 1
ATOM 735 N N . VAL A 1 94 ? 29.079 -0.794 -30.197 1.00 92.31 94 VAL A N 1
ATOM 736 C CA . VAL A 1 94 ? 29.087 -2.094 -30.898 1.00 92.31 94 VAL A CA 1
ATOM 737 C C . VAL A 1 94 ? 28.948 -1.915 -32.407 1.00 92.31 94 VAL A C 1
ATOM 739 O O . VAL A 1 94 ? 29.386 -2.759 -33.182 1.00 92.31 94 VAL A O 1
ATOM 742 N N . GLY A 1 95 ? 28.350 -0.809 -32.849 1.00 92.94 95 GLY A N 1
ATOM 743 C CA . GLY A 1 95 ? 28.049 -0.580 -34.252 1.00 92.94 95 GLY A CA 1
ATOM 744 C C . GLY A 1 95 ? 26.851 -1.399 -34.737 1.00 92.94 95 GLY A C 1
ATOM 745 O O . GLY A 1 95 ? 25.973 -1.801 -33.972 1.00 92.94 95 GLY A O 1
ATOM 746 N N . ARG A 1 96 ? 26.794 -1.625 -36.054 1.00 94.56 96 ARG A N 1
ATOM 747 C CA . ARG A 1 96 ? 25.607 -2.162 -36.750 1.00 94.56 96 ARG A CA 1
ATOM 748 C C . ARG A 1 96 ? 25.203 -3.568 -36.314 1.00 94.56 96 ARG A C 1
ATOM 750 O O . ARG A 1 96 ? 24.025 -3.900 -36.427 1.00 94.56 96 ARG A O 1
ATOM 757 N N . ASP A 1 97 ? 26.128 -4.349 -35.771 1.00 92.88 97 ASP A N 1
ATOM 758 C CA . ASP A 1 97 ? 25.857 -5.711 -35.301 1.00 92.88 97 ASP A CA 1
ATOM 759 C C . ASP A 1 97 ? 24.845 -5.733 -34.142 1.00 92.88 97 ASP A C 1
ATOM 761 O O . ASP A 1 97 ? 24.151 -6.727 -33.928 1.00 92.88 97 ASP A O 1
ATOM 765 N N . PHE A 1 98 ? 24.683 -4.609 -33.434 1.00 93.06 98 PHE A N 1
ATOM 766 C CA . PHE A 1 98 ? 23.697 -4.466 -32.365 1.00 93.06 98 PHE A CA 1
ATOM 767 C C . PHE A 1 98 ? 22.315 -3.994 -32.838 1.00 93.06 98 PHE A C 1
ATOM 769 O O . PHE A 1 98 ? 21.397 -3.896 -32.030 1.00 93.06 98 PHE A O 1
ATOM 776 N N . LEU A 1 99 ? 22.105 -3.720 -34.128 1.00 94.25 99 LEU A N 1
ATOM 777 C CA . LEU A 1 99 ? 20.845 -3.131 -34.594 1.00 94.25 99 LEU A CA 1
ATOM 778 C C . LEU A 1 99 ? 19.643 -4.053 -34.341 1.00 94.25 99 LEU A C 1
ATOM 780 O O . LEU A 1 99 ? 18.638 -3.616 -33.781 1.00 94.25 99 LEU A O 1
ATOM 784 N N . LEU A 1 100 ? 19.755 -5.338 -34.691 1.00 94.19 100 LEU A N 1
ATOM 785 C CA . LEU A 1 100 ? 18.673 -6.305 -34.485 1.00 94.19 100 LEU A CA 1
ATOM 786 C C . LEU A 1 100 ? 18.434 -6.608 -32.986 1.00 94.19 100 LEU A C 1
ATOM 788 O O . LEU A 1 100 ? 17.284 -6.493 -32.551 1.00 94.19 100 LEU A O 1
ATOM 792 N N . PRO A 1 101 ? 19.464 -6.908 -32.162 1.00 92.94 101 PRO A N 1
ATOM 793 C CA . PRO A 1 101 ? 19.295 -7.019 -30.710 1.00 92.94 101 PRO A CA 1
ATOM 794 C C . PRO A 1 101 ? 18.727 -5.748 -30.063 1.00 92.94 101 PRO A C 1
ATOM 796 O O . PRO A 1 101 ? 17.854 -5.831 -29.204 1.00 92.94 101 PRO A O 1
ATOM 799 N N . GLY A 1 102 ? 19.167 -4.569 -30.504 1.00 91.25 102 GLY A N 1
ATOM 800 C CA . GLY A 1 102 ? 18.699 -3.280 -30.003 1.00 91.25 102 GLY A CA 1
ATOM 801 C C . GLY A 1 102 ? 17.209 -3.051 -30.256 1.00 91.25 102 GLY A C 1
ATOM 802 O O . GLY A 1 102 ? 16.493 -2.629 -29.348 1.00 91.25 102 GLY A O 1
ATOM 803 N N . LEU A 1 103 ? 16.710 -3.402 -31.447 1.00 93.50 103 LEU A N 1
ATOM 804 C CA . LEU A 1 103 ? 15.273 -3.365 -31.747 1.00 93.50 103 LEU A CA 1
ATOM 805 C C . LEU A 1 103 ? 14.474 -4.311 -30.841 1.00 93.50 103 LEU A C 1
ATOM 807 O O . LEU A 1 103 ? 13.414 -3.931 -30.344 1.00 93.50 103 LEU A O 1
ATOM 811 N N . ALA A 1 104 ? 14.993 -5.511 -30.570 1.00 94.06 104 ALA A N 1
ATOM 812 C CA . ALA A 1 104 ? 14.362 -6.430 -29.625 1.00 94.06 104 ALA A CA 1
ATOM 813 C C . ALA A 1 104 ? 14.335 -5.844 -28.201 1.00 94.06 104 ALA A C 1
ATOM 815 O O . ALA A 1 104 ? 13.301 -5.901 -27.535 1.00 94.06 104 ALA A O 1
ATOM 816 N N . CYS A 1 105 ? 15.423 -5.209 -27.753 1.00 92.69 105 CYS A N 1
ATOM 817 C CA . CYS A 1 105 ? 15.502 -4.534 -26.455 1.00 92.69 105 CYS A CA 1
ATOM 818 C C . CYS A 1 105 ? 14.500 -3.374 -26.316 1.00 92.69 105 CYS A C 1
ATOM 820 O O . CYS A 1 105 ? 13.903 -3.231 -25.246 1.00 92.69 105 CYS A O 1
ATOM 822 N N . LEU A 1 106 ? 14.274 -2.587 -27.380 1.00 92.94 106 LEU A N 1
ATOM 823 C CA . LEU A 1 106 ? 13.288 -1.491 -27.402 1.00 92.94 106 LEU A CA 1
ATOM 824 C C . LEU A 1 106 ? 11.863 -1.962 -27.107 1.00 92.94 106 LEU A C 1
ATOM 826 O O . LEU A 1 106 ? 11.076 -1.206 -26.546 1.00 92.94 106 LEU A O 1
ATOM 830 N N . VAL A 1 107 ? 11.537 -3.206 -27.456 1.00 93.12 107 VAL A N 1
ATOM 831 C CA . VAL A 1 107 ? 10.232 -3.805 -27.162 1.00 93.12 107 VAL A CA 1
ATOM 832 C C . VAL A 1 107 ? 10.267 -4.540 -25.825 1.00 93.12 107 VAL A C 1
ATOM 834 O O . VAL A 1 107 ? 9.393 -4.347 -24.981 1.00 93.12 107 VAL A O 1
ATOM 837 N N . PHE A 1 108 ? 11.290 -5.365 -25.605 1.00 93.19 108 PHE A N 1
ATOM 838 C CA . PHE A 1 108 ? 11.361 -6.262 -24.459 1.00 93.19 108 PHE A CA 1
ATOM 839 C C . PHE A 1 108 ? 11.433 -5.513 -23.123 1.00 93.19 108 PHE A C 1
ATOM 841 O O . PHE A 1 108 ? 10.677 -5.837 -22.205 1.00 93.19 108 PHE A O 1
ATOM 848 N N . PHE A 1 109 ? 12.295 -4.499 -22.989 1.00 91.88 109 PHE A N 1
ATOM 849 C CA . PHE A 1 109 ? 12.495 -3.828 -21.699 1.00 91.88 109 PHE A CA 1
ATOM 850 C C . PHE A 1 109 ? 11.270 -3.029 -21.225 1.00 91.88 109 PHE A C 1
ATOM 852 O O . PHE A 1 109 ? 10.883 -3.186 -20.065 1.00 91.88 109 PHE A O 1
ATOM 859 N N . PRO A 1 110 ? 10.602 -2.216 -22.065 1.00 90.06 110 PRO A N 1
ATOM 860 C CA . PRO A 1 110 ? 9.399 -1.514 -21.631 1.00 90.06 110 PRO A CA 1
ATOM 861 C C . PRO A 1 110 ? 8.237 -2.465 -21.328 1.00 90.06 110 PRO A C 1
ATOM 863 O O . PRO A 1 110 ? 7.524 -2.261 -20.347 1.00 90.06 110 PRO A O 1
ATOM 866 N N . VAL A 1 111 ? 8.063 -3.528 -22.126 1.00 91.31 111 VAL A N 1
ATOM 867 C CA . VAL A 1 111 ? 6.993 -4.517 -21.917 1.00 91.31 111 VAL A CA 1
ATOM 868 C C . VAL A 1 111 ? 7.217 -5.319 -20.638 1.00 91.31 111 VAL A C 1
ATOM 870 O O . VAL A 1 111 ? 6.291 -5.459 -19.843 1.00 91.31 111 VAL A O 1
ATOM 873 N N . SER A 1 112 ? 8.432 -5.818 -20.402 1.00 90.75 112 SER A N 1
ATOM 874 C CA . SER A 1 112 ? 8.761 -6.555 -19.174 1.00 90.75 112 SER A CA 1
ATOM 875 C C . SER A 1 112 ? 8.597 -5.684 -17.929 1.00 90.75 112 SER A C 1
ATOM 877 O O . SER A 1 112 ? 7.961 -6.115 -16.969 1.00 90.75 112 SER A O 1
ATOM 879 N N . GLY A 1 113 ? 9.064 -4.433 -17.966 1.00 88.69 113 GLY A N 1
ATOM 880 C CA . GLY A 1 113 ? 8.828 -3.477 -16.887 1.00 88.69 113 GLY A CA 1
ATOM 881 C C . GLY A 1 113 ? 7.336 -3.221 -16.635 1.00 88.69 113 GLY A C 1
ATOM 882 O O . GLY A 1 113 ? 6.901 -3.209 -15.485 1.00 88.69 113 GLY A O 1
ATOM 883 N N . TYR A 1 114 ? 6.538 -3.068 -17.697 1.00 89.06 114 TYR A N 1
ATOM 884 C CA . TYR A 1 114 ? 5.090 -2.877 -17.589 1.00 89.06 114 TYR A CA 1
ATOM 885 C C . TYR A 1 114 ? 4.385 -4.096 -16.978 1.00 89.06 114 TYR A C 1
ATOM 887 O O . TYR A 1 114 ? 3.487 -3.950 -16.148 1.00 89.06 114 TYR A O 1
ATOM 895 N N . LEU A 1 115 ? 4.789 -5.306 -17.372 1.00 90.56 115 LEU A N 1
ATOM 896 C CA . LEU A 1 115 ? 4.257 -6.544 -16.806 1.00 90.56 115 LEU A CA 1
ATOM 897 C C . LEU A 1 115 ? 4.602 -6.673 -15.319 1.00 90.56 115 LEU A C 1
ATOM 899 O O . LEU A 1 115 ? 3.734 -7.052 -14.536 1.00 90.56 115 LEU A O 1
ATOM 903 N N . LEU A 1 116 ? 5.823 -6.309 -14.919 1.00 88.56 116 LEU A N 1
ATOM 904 C CA . LEU A 1 116 ? 6.231 -6.300 -13.512 1.00 88.56 116 LEU A CA 1
ATOM 905 C C . LEU A 1 116 ? 5.412 -5.307 -12.683 1.00 88.56 116 LEU A C 1
ATOM 907 O O . LEU A 1 116 ? 4.931 -5.672 -11.610 1.00 88.56 116 LEU A O 1
ATOM 911 N N . ASP A 1 117 ? 5.183 -4.094 -13.195 1.00 86.00 117 ASP A N 1
ATOM 912 C CA . ASP A 1 117 ? 4.312 -3.122 -12.526 1.00 86.00 117 ASP A CA 1
ATOM 913 C C . ASP A 1 117 ? 2.889 -3.679 -12.355 1.00 86.00 117 ASP A C 1
ATOM 915 O O . ASP A 1 117 ? 2.339 -3.664 -11.255 1.00 86.00 117 ASP A O 1
ATOM 919 N N . ARG A 1 118 ? 2.325 -4.300 -13.402 1.00 86.88 118 ARG A N 1
ATOM 920 C CA . ARG A 1 118 ? 1.000 -4.937 -13.340 1.00 86.88 118 ARG A CA 1
ATOM 921 C C . ARG A 1 118 ? 0.916 -6.075 -12.328 1.00 86.88 118 ARG A C 1
ATOM 923 O O . ARG A 1 118 ? -0.077 -6.152 -11.604 1.00 86.88 118 ARG A O 1
ATOM 930 N N . LEU A 1 119 ? 1.918 -6.952 -12.292 1.00 87.06 119 LEU A N 1
ATOM 931 C CA . LEU A 1 119 ? 1.979 -8.058 -11.337 1.00 87.06 119 LEU A CA 1
ATOM 932 C C . LEU A 1 119 ? 2.033 -7.531 -9.904 1.00 87.06 119 LEU A C 1
ATOM 934 O O . LEU A 1 119 ? 1.284 -8.004 -9.053 1.00 87.06 119 LEU A O 1
ATOM 938 N N . ARG A 1 120 ? 2.850 -6.503 -9.659 1.00 83.12 120 ARG A N 1
ATOM 939 C CA . ARG A 1 120 ? 2.958 -5.858 -8.351 1.00 83.12 120 ARG A CA 1
ATOM 940 C C . ARG A 1 120 ? 1.647 -5.207 -7.932 1.00 83.12 120 ARG A C 1
ATOM 942 O O . ARG A 1 120 ? 1.180 -5.471 -6.833 1.00 83.12 120 ARG A O 1
ATOM 949 N N . THR A 1 121 ? 1.048 -4.373 -8.782 1.00 80.62 121 THR A N 1
ATOM 950 C CA . THR A 1 121 ? -0.201 -3.676 -8.452 1.00 80.62 121 THR A CA 1
ATOM 951 C C . THR A 1 121 ? -1.311 -4.669 -8.135 1.00 80.62 121 THR A C 1
ATOM 953 O O . THR A 1 121 ? -2.018 -4.497 -7.148 1.00 80.62 121 THR A O 1
ATOM 956 N N . ARG A 1 122 ? -1.431 -5.739 -8.929 1.00 79.88 122 ARG A N 1
ATOM 957 C CA . ARG A 1 122 ? -2.408 -6.798 -8.678 1.00 79.88 122 ARG A CA 1
ATOM 958 C C . ARG A 1 122 ? -2.124 -7.525 -7.367 1.00 79.88 122 ARG A C 1
ATOM 960 O O . ARG A 1 122 ? -3.007 -7.591 -6.530 1.00 79.88 122 ARG A O 1
ATOM 967 N N . SER A 1 123 ? -0.887 -7.971 -7.148 1.00 80.75 123 SER A N 1
ATOM 968 C CA . SER A 1 123 ? -0.502 -8.649 -5.905 1.00 80.75 123 SER A CA 1
ATOM 969 C C . SER A 1 123 ? -0.710 -7.771 -4.669 1.00 80.75 123 SER A C 1
ATOM 971 O O . SER A 1 123 ? -1.104 -8.281 -3.627 1.00 80.75 123 SER A O 1
ATOM 973 N N . TYR A 1 124 ? -0.449 -6.467 -4.773 1.00 77.62 124 TYR A N 1
ATOM 974 C CA . TYR A 1 124 ? -0.630 -5.524 -3.677 1.00 77.62 124 TYR A CA 1
ATOM 975 C C . TYR A 1 124 ? -2.113 -5.311 -3.361 1.00 77.62 124 TYR A C 1
ATOM 977 O O . TYR A 1 124 ? -2.504 -5.426 -2.203 1.00 77.62 124 TYR A O 1
ATOM 985 N N . PHE A 1 125 ? -2.951 -5.061 -4.372 1.00 75.81 125 PHE A N 1
ATOM 986 C CA . PHE A 1 125 ? -4.392 -4.904 -4.159 1.00 75.81 125 PHE A CA 1
ATOM 987 C C . PHE A 1 125 ? -5.070 -6.194 -3.709 1.00 75.81 125 PHE A C 1
ATOM 989 O O . PHE A 1 125 ? -5.926 -6.125 -2.835 1.00 75.81 125 PHE A O 1
ATOM 996 N N . ASP A 1 126 ? -4.659 -7.347 -4.234 1.00 77.94 126 ASP A N 1
ATOM 997 C CA . ASP A 1 126 ? -5.155 -8.644 -3.774 1.00 77.94 126 ASP A CA 1
ATOM 998 C C . ASP A 1 126 ? -4.771 -8.847 -2.293 1.00 77.94 126 ASP A C 1
ATOM 1000 O O . ASP A 1 126 ? -5.628 -9.157 -1.473 1.00 77.94 126 ASP A O 1
ATOM 1004 N N . SER A 1 127 ? -3.527 -8.525 -1.902 1.00 77.38 127 SER A N 1
ATOM 1005 C CA . SER A 1 127 ? -3.099 -8.610 -0.495 1.00 77.38 127 SER A CA 1
ATOM 1006 C C . SER A 1 127 ? -3.822 -7.630 0.438 1.00 77.38 127 SER A C 1
ATOM 1008 O O . SER A 1 127 ? -4.093 -7.965 1.590 1.00 77.38 127 SER A O 1
ATOM 1010 N N . LEU A 1 128 ? -4.152 -6.426 -0.044 1.00 75.50 128 LEU A N 1
ATOM 1011 C CA . LEU A 1 128 ? -4.947 -5.459 0.713 1.00 75.50 128 LEU A CA 1
ATOM 1012 C C . LEU A 1 128 ? -6.395 -5.927 0.853 1.00 75.50 128 LEU A C 1
ATOM 1014 O O . LEU A 1 128 ? -6.953 -5.833 1.941 1.00 75.50 128 LEU A O 1
ATOM 1018 N N . GLY A 1 129 ? -6.981 -6.466 -0.218 1.00 83.38 129 GLY A N 1
ATOM 1019 C CA . GLY A 1 129 ? -8.323 -7.040 -0.192 1.00 83.38 129 GLY A CA 1
ATOM 1020 C C . GLY A 1 129 ? -8.423 -8.197 0.800 1.00 83.38 129 GLY A C 1
ATOM 1021 O O . GLY A 1 129 ? -9.354 -8.235 1.602 1.00 83.38 129 GLY A O 1
ATOM 1022 N N . ASP A 1 130 ? -7.427 -9.083 0.813 1.00 82.25 130 ASP A N 1
ATOM 1023 C CA . ASP A 1 130 ? -7.346 -10.184 1.774 1.00 82.25 130 ASP A CA 1
ATOM 1024 C C . ASP A 1 130 ? -7.193 -9.674 3.213 1.00 82.25 130 ASP A C 1
ATOM 1026 O O . ASP A 1 130 ? -7.842 -10.185 4.128 1.00 82.25 130 ASP A O 1
ATOM 1030 N N . ALA A 1 131 ? -6.378 -8.636 3.432 1.00 76.12 131 ALA A N 1
ATOM 1031 C CA . ALA A 1 131 ? -6.206 -8.024 4.747 1.00 76.12 131 ALA A CA 1
ATOM 1032 C C . ALA A 1 131 ? -7.497 -7.356 5.252 1.00 76.12 131 ALA A C 1
ATOM 1034 O O . ALA A 1 131 ? -7.864 -7.539 6.415 1.00 76.12 131 ALA A O 1
ATOM 1035 N N . ASP A 1 132 ? -8.211 -6.631 4.389 1.00 76.69 132 ASP A N 1
ATOM 1036 C CA . ASP A 1 132 ? -9.491 -6.004 4.724 1.00 76.69 132 ASP A CA 1
ATOM 1037 C C . ASP A 1 132 ? -10.582 -7.055 4.978 1.00 76.69 132 ASP A C 1
ATOM 1039 O O . ASP A 1 132 ? -11.360 -6.925 5.927 1.00 76.69 132 ASP A O 1
ATOM 1043 N N . ALA A 1 133 ? -10.606 -8.145 4.206 1.00 82.88 133 ALA A N 1
ATOM 1044 C CA . ALA A 1 133 ? -11.514 -9.268 4.431 1.00 82.88 133 ALA A CA 1
ATOM 1045 C C . ALA A 1 133 ? -11.219 -9.990 5.760 1.00 82.88 133 ALA A C 1
ATOM 1047 O O . ALA A 1 133 ? -12.136 -10.272 6.540 1.00 82.88 133 ALA A O 1
ATOM 1048 N N . LEU A 1 134 ? -9.944 -10.239 6.076 1.00 82.25 134 LEU A N 1
ATOM 1049 C CA . LEU A 1 134 ? -9.517 -10.802 7.363 1.00 82.25 134 LEU A CA 1
ATOM 1050 C C . LEU A 1 134 ? -9.869 -9.876 8.530 1.00 82.25 134 LEU A C 1
ATOM 1052 O O . LEU A 1 134 ? -10.336 -10.331 9.574 1.00 82.25 134 LEU A O 1
ATOM 1056 N N . ARG A 1 135 ? -9.704 -8.564 8.354 1.00 79.69 135 ARG A N 1
ATOM 1057 C CA . ARG A 1 135 ? -10.101 -7.579 9.360 1.00 79.69 135 ARG A CA 1
ATOM 1058 C C . ARG A 1 135 ? -11.612 -7.578 9.575 1.00 79.69 135 ARG A C 1
ATOM 1060 O O . ARG A 1 135 ? -12.055 -7.629 10.719 1.00 79.69 135 ARG A O 1
ATOM 1067 N N . SER A 1 136 ? -12.397 -7.562 8.502 1.00 82.81 136 SER A N 1
ATOM 1068 C CA . SER A 1 136 ? -13.861 -7.576 8.571 1.00 82.81 136 SER A CA 1
ATOM 1069 C C . SER A 1 136 ? -14.385 -8.835 9.272 1.00 82.81 136 SER A C 1
ATOM 1071 O O . SER A 1 136 ? -15.218 -8.743 10.175 1.00 82.81 136 SER A O 1
ATOM 1073 N N . THR A 1 137 ? -13.832 -10.006 8.942 1.00 90.25 137 THR A N 1
ATOM 1074 C CA . THR A 1 137 ? -14.198 -11.281 9.584 1.00 90.25 137 THR A CA 1
ATOM 1075 C C . THR A 1 137 ? -13.791 -11.335 11.060 1.00 90.25 137 THR A C 1
ATOM 1077 O O . THR A 1 137 ? -14.555 -11.838 11.891 1.00 90.25 137 THR A O 1
ATOM 1080 N N . ALA A 1 138 ? -12.635 -10.772 11.428 1.00 85.56 138 ALA A N 1
ATOM 1081 C CA . ALA A 1 138 ? -12.222 -10.638 12.824 1.00 85.56 138 ALA A CA 1
ATOM 1082 C C . ALA A 1 138 ? -13.144 -9.688 13.610 1.00 85.56 138 ALA A C 1
ATOM 1084 O O . ALA A 1 138 ? -13.566 -10.019 14.720 1.00 85.56 138 ALA A O 1
ATOM 1085 N N . GLU A 1 139 ? -13.510 -8.541 13.030 1.00 82.50 139 GLU A N 1
ATOM 1086 C CA . GLU A 1 139 ? -14.452 -7.589 13.630 1.00 82.50 139 GLU A CA 1
ATOM 1087 C C . GLU A 1 139 ? -15.845 -8.211 13.813 1.00 82.50 139 GLU A C 1
ATOM 1089 O O . GLU A 1 139 ? -16.472 -8.034 14.861 1.00 82.50 139 GLU A O 1
ATOM 1094 N N . GLU A 1 140 ? -16.329 -8.987 12.841 1.00 86.94 140 GLU A N 1
ATOM 1095 C CA . GLU A 1 140 ? -17.596 -9.711 12.955 1.00 86.94 140 GLU A CA 1
ATOM 1096 C C . GLU A 1 140 ? -17.546 -10.790 14.047 1.00 86.94 140 GLU A C 1
ATOM 1098 O O . GLU A 1 140 ? -18.461 -10.897 14.869 1.00 86.94 140 GLU A O 1
ATOM 1103 N N . THR A 1 141 ? -16.458 -11.559 14.103 1.00 86.94 141 THR A N 1
ATOM 1104 C CA . THR A 1 141 ? -16.257 -12.595 15.126 1.00 86.94 141 THR A CA 1
ATOM 1105 C C . THR A 1 141 ? -16.215 -11.983 16.526 1.00 86.94 141 THR A C 1
ATOM 1107 O O . THR A 1 141 ? -16.875 -12.482 17.440 1.00 86.94 141 THR A O 1
ATOM 1110 N N . LEU A 1 142 ? -15.518 -10.855 16.689 1.00 83.94 142 LEU A N 1
ATOM 1111 C CA . LEU A 1 142 ? -15.475 -10.107 17.943 1.00 83.94 142 LEU A CA 1
ATOM 1112 C C . LEU A 1 142 ? -16.868 -9.606 18.352 1.00 83.94 142 LEU A C 1
ATOM 1114 O O . LEU A 1 142 ? -17.259 -9.773 19.507 1.00 83.94 142 LEU A O 1
ATOM 1118 N N . LYS A 1 143 ? -17.650 -9.052 17.414 1.00 82.00 143 LYS A N 1
ATOM 1119 C CA . LYS A 1 143 ? -19.036 -8.618 17.672 1.00 82.00 143 LYS A CA 1
ATOM 1120 C C . LYS A 1 143 ? -19.910 -9.775 18.163 1.00 82.00 143 LYS A C 1
ATOM 1122 O O . LYS A 1 143 ? -20.640 -9.617 19.143 1.00 82.00 143 LYS A O 1
ATOM 1127 N N . ARG A 1 144 ? -19.812 -10.948 17.525 1.00 83.12 144 ARG A N 1
ATOM 1128 C CA . ARG A 1 144 ? -20.546 -12.159 17.938 1.00 83.12 144 ARG A CA 1
ATOM 1129 C C . ARG A 1 144 ? -20.135 -12.617 19.338 1.00 83.12 144 ARG A C 1
ATOM 1131 O O . ARG A 1 144 ? -21.004 -12.903 20.158 1.00 83.12 144 ARG A O 1
ATOM 1138 N N . PHE A 1 145 ? -18.836 -12.631 19.631 1.00 86.81 145 PHE A N 1
ATOM 1139 C CA . PHE A 1 145 ? -18.311 -13.010 20.943 1.00 86.81 145 PHE A CA 1
ATOM 1140 C C . PHE A 1 145 ? -18.773 -12.063 22.061 1.00 86.81 145 PHE A C 1
ATOM 1142 O O . PHE A 1 145 ? -19.264 -12.522 23.091 1.00 86.81 145 PHE A O 1
ATOM 1149 N N . ILE A 1 146 ? -18.695 -10.745 21.844 1.00 81.31 146 ILE A N 1
ATOM 1150 C CA . ILE A 1 146 ? -19.172 -9.746 22.814 1.00 81.31 146 ILE A CA 1
ATOM 1151 C C . ILE A 1 146 ? -20.677 -9.908 23.047 1.00 81.31 146 ILE A C 1
ATOM 1153 O O . ILE A 1 146 ? -21.121 -9.962 24.194 1.00 81.31 146 ILE A O 1
ATOM 1157 N N . SER A 1 147 ? -21.462 -10.067 21.976 1.00 80.12 147 SER A N 1
ATOM 1158 C CA . SER A 1 147 ? -22.902 -10.315 22.089 1.00 80.12 147 SER A CA 1
ATOM 1159 C C . SER A 1 147 ? -23.212 -11.586 22.887 1.00 80.12 147 SER A C 1
ATOM 1161 O O . SER A 1 147 ? -24.189 -11.599 23.637 1.00 80.12 147 SER A O 1
ATOM 1163 N N . TYR A 1 148 ? -22.413 -12.644 22.731 1.00 86.69 148 TYR A N 1
ATOM 1164 C CA . TYR A 1 148 ? -22.558 -13.882 23.496 1.00 86.69 148 TYR A CA 1
ATOM 1165 C C . TYR A 1 148 ? -22.280 -13.660 24.987 1.00 86.69 148 TYR A C 1
ATOM 1167 O O . TYR A 1 148 ? -23.132 -13.977 25.814 1.00 86.69 148 TYR A O 1
ATOM 1175 N N . ILE A 1 149 ? -21.149 -13.035 25.334 1.00 83.56 149 ILE A N 1
ATOM 1176 C CA . ILE A 1 149 ? -20.813 -12.712 26.731 1.00 83.56 149 ILE A CA 1
ATOM 1177 C C . ILE A 1 149 ? -21.923 -11.885 27.380 1.00 83.56 149 ILE A C 1
ATOM 1179 O O . ILE A 1 149 ? -22.348 -12.170 28.497 1.00 83.56 149 ILE A O 1
ATOM 1183 N N . MET A 1 150 ? -22.426 -10.866 26.687 1.00 81.06 150 MET A N 1
ATOM 1184 C CA . MET A 1 150 ? -23.488 -10.025 27.230 1.00 81.06 150 MET A CA 1
ATOM 1185 C C . MET A 1 150 ? -24.796 -10.779 27.457 1.00 81.06 150 MET A C 1
ATOM 1187 O O . MET A 1 150 ? -25.504 -10.496 28.424 1.00 81.06 150 MET A O 1
ATOM 1191 N N . HIS A 1 151 ? -25.145 -11.695 26.550 1.00 85.25 151 HIS A N 1
ATOM 1192 C CA . HIS A 1 151 ? -26.312 -12.550 26.720 1.00 85.25 151 HIS A CA 1
ATOM 1193 C C . HIS A 1 151 ? -26.154 -13.416 27.972 1.00 85.25 151 HIS A C 1
ATOM 1195 O O . HIS A 1 151 ? -27.054 -13.452 28.809 1.00 85.25 151 HIS A O 1
ATOM 1201 N N . GLU A 1 152 ? -24.978 -14.021 28.137 1.00 86.19 152 GLU A N 1
ATOM 1202 C CA . GLU A 1 152 ? -24.701 -14.940 29.235 1.00 86.19 152 GLU A CA 1
ATOM 1203 C C . GLU A 1 152 ? -24.623 -14.238 30.596 1.00 86.19 152 GLU A C 1
ATOM 1205 O O . GLU A 1 152 ? -25.102 -14.772 31.589 1.00 86.19 152 GLU A O 1
ATOM 1210 N N . ILE A 1 153 ? -24.100 -13.007 30.664 1.00 86.19 153 ILE A N 1
ATOM 1211 C CA . ILE A 1 153 ? -24.003 -12.246 31.925 1.00 86.19 153 ILE A CA 1
ATOM 1212 C C . ILE A 1 153 ? -25.356 -11.648 32.345 1.00 86.19 153 ILE A C 1
ATOM 1214 O O . ILE A 1 153 ? -25.590 -11.433 33.538 1.00 86.19 153 ILE A O 1
ATOM 1218 N N . ARG A 1 154 ? -26.284 -11.400 31.409 1.00 81.19 154 ARG A N 1
ATOM 1219 C CA . ARG A 1 154 ? -27.578 -10.768 31.728 1.00 81.19 154 ARG A CA 1
ATOM 1220 C C . ARG A 1 154 ? -28.387 -11.576 32.748 1.00 81.19 154 ARG A C 1
ATOM 1222 O O . ARG A 1 154 ? -28.983 -10.980 33.643 1.00 81.19 154 ARG A O 1
ATOM 1229 N N . GLY A 1 155 ? -28.398 -12.903 32.623 1.00 83.56 155 GLY A N 1
ATOM 1230 C CA . GLY A 1 155 ? -29.133 -13.797 33.524 1.00 83.56 155 GLY A CA 1
ATOM 1231 C C . GLY A 1 155 ? -28.605 -13.753 34.964 1.00 83.56 155 GLY A C 1
ATOM 1232 O O . GLY A 1 155 ? -29.341 -13.329 35.860 1.00 83.56 155 GLY A O 1
ATOM 1233 N N . PRO A 1 156 ? -27.328 -14.113 35.197 1.00 87.88 156 PRO A N 1
ATOM 1234 C CA . PRO A 1 156 ? -26.701 -14.060 36.512 1.00 87.88 156 PRO A CA 1
ATOM 1235 C C . PRO A 1 156 ? -26.788 -12.677 37.147 1.00 87.88 156 PRO A C 1
ATOM 1237 O O . PRO A 1 156 ? -27.152 -12.575 38.316 1.00 87.88 156 PRO A O 1
ATOM 1240 N N . LEU A 1 157 ? -26.538 -11.609 36.380 1.00 85.38 157 LEU A N 1
ATOM 1241 C CA . LEU A 1 157 ? -26.591 -10.257 36.924 1.00 85.38 157 LEU A CA 1
ATOM 1242 C C . LEU A 1 157 ? -28.007 -9.886 37.373 1.00 85.38 157 LEU A C 1
ATOM 1244 O O . LEU A 1 157 ? -28.170 -9.388 38.483 1.00 85.38 157 LEU A O 1
ATOM 1248 N N . SER A 1 158 ? -29.029 -10.182 36.563 1.00 82.62 158 SER A N 1
ATOM 1249 C CA . SER A 1 158 ? -30.425 -9.952 36.953 1.00 82.62 158 SER A CA 1
ATOM 1250 C C . SER A 1 158 ? -30.791 -10.722 38.225 1.00 82.62 158 SER A C 1
ATOM 1252 O O . SER A 1 158 ? -31.470 -10.176 39.093 1.00 82.62 158 SER A O 1
ATOM 1254 N N . GLY A 1 159 ? -30.320 -11.966 38.358 1.00 88.50 159 GLY A N 1
ATOM 1255 C CA . GLY A 1 159 ? -30.518 -12.772 39.563 1.00 88.50 159 GLY A CA 1
ATOM 1256 C C . GLY A 1 159 ? -29.815 -12.185 40.789 1.00 88.50 159 GLY A C 1
ATOM 1257 O O . GLY A 1 159 ? -30.423 -12.052 41.847 1.00 88.50 159 GLY A O 1
ATOM 1258 N N . THR A 1 160 ? -28.552 -11.770 40.655 1.00 89.19 160 THR A N 1
ATOM 1259 C CA . THR A 1 160 ? -27.787 -11.166 41.756 1.00 89.19 160 THR A CA 1
ATOM 1260 C C . THR A 1 160 ? -28.377 -9.830 42.205 1.00 89.19 160 THR A C 1
ATOM 1262 O O . THR A 1 160 ? -28.453 -9.583 43.406 1.00 89.19 160 THR A O 1
ATOM 1265 N N . THR A 1 161 ? -28.825 -8.972 41.282 1.00 85.12 161 THR A N 1
ATOM 1266 C CA . THR A 1 161 ? -29.462 -7.693 41.642 1.00 85.12 161 THR A CA 1
ATOM 1267 C C . THR A 1 161 ? -30.760 -7.908 42.418 1.00 85.12 161 THR A C 1
ATOM 1269 O O . THR A 1 161 ? -31.003 -7.193 43.389 1.00 85.12 161 THR A O 1
ATOM 1272 N N . LEU A 1 162 ? -31.558 -8.910 42.035 1.00 87.69 162 LEU A N 1
ATOM 1273 C CA . LEU A 1 162 ? -32.777 -9.282 42.755 1.00 87.69 162 LEU A CA 1
ATOM 1274 C C . LEU A 1 162 ? -32.451 -9.792 44.165 1.00 87.69 162 LEU A C 1
ATOM 1276 O O . LEU A 1 162 ? -32.947 -9.234 45.140 1.00 87.69 162 LEU A O 1
ATOM 1280 N N . LEU A 1 163 ? -31.533 -10.757 44.285 1.00 86.25 163 LEU A N 1
ATOM 1281 C CA . LEU A 1 163 ? -31.116 -11.314 45.578 1.00 86.25 163 LEU A CA 1
ATOM 1282 C C . LEU A 1 163 ? -30.523 -10.251 46.512 1.00 86.25 163 LEU A C 1
ATOM 1284 O O . LEU A 1 163 ? -30.822 -10.242 47.701 1.00 86.25 163 LEU A O 1
ATOM 1288 N N . ALA A 1 164 ? -29.708 -9.331 45.990 1.00 85.81 164 ALA A N 1
ATOM 1289 C CA . ALA A 1 164 ? -29.169 -8.222 46.774 1.00 85.81 164 ALA A CA 1
ATOM 1290 C C . ALA A 1 164 ? -30.273 -7.254 47.241 1.00 85.81 164 ALA A C 1
ATOM 1292 O O . ALA A 1 164 ? -30.175 -6.680 48.326 1.00 85.81 164 ALA A O 1
ATOM 1293 N N . GLY A 1 165 ? -31.327 -7.074 46.439 1.00 85.62 165 GLY A N 1
ATOM 1294 C CA . GLY A 1 165 ? -32.528 -6.330 46.817 1.00 85.62 165 GLY A CA 1
ATOM 1295 C C . GLY A 1 165 ? -33.270 -6.982 47.984 1.00 85.62 165 GLY A C 1
ATOM 1296 O O . GLY A 1 165 ? -33.471 -6.333 49.011 1.00 85.62 165 GLY A O 1
ATOM 1297 N N . ASP A 1 166 ? -33.599 -8.266 47.853 1.00 86.81 166 ASP A N 1
ATOM 1298 C CA . ASP A 1 166 ? -34.338 -9.036 48.864 1.00 86.81 166 ASP A CA 1
ATOM 1299 C C . ASP A 1 166 ? -33.547 -9.180 50.168 1.00 86.81 166 ASP A C 1
ATOM 1301 O O . ASP A 1 166 ? -34.091 -9.044 51.268 1.00 86.81 166 ASP A O 1
ATOM 1305 N N . PHE A 1 167 ? -32.234 -9.394 50.056 1.00 87.69 167 PHE A N 1
ATOM 1306 C CA . PHE A 1 167 ? -31.336 -9.470 51.200 1.00 87.69 167 PHE A CA 1
ATOM 1307 C C . PHE A 1 167 ? -31.273 -8.141 51.962 1.00 87.69 167 PHE A C 1
ATOM 1309 O O . PHE A 1 167 ? -31.356 -8.124 53.190 1.00 87.69 167 PHE A O 1
ATOM 1316 N N . HIS A 1 168 ? -31.199 -7.013 51.245 1.00 87.00 168 HIS A N 1
ATOM 1317 C CA . HIS A 1 168 ? -31.234 -5.688 51.861 1.00 87.00 168 HIS A CA 1
ATOM 1318 C C . HIS A 1 168 ? -32.535 -5.444 52.632 1.00 87.00 168 HIS A C 1
ATOM 1320 O O . HIS A 1 168 ? -32.487 -4.980 53.771 1.00 87.00 168 HIS A O 1
ATOM 1326 N N . LEU A 1 169 ? -33.682 -5.771 52.027 1.00 86.62 169 LEU A N 1
ATOM 1327 C CA . LEU A 1 169 ? -34.994 -5.611 52.659 1.00 86.62 169 LEU A CA 1
ATOM 1328 C C . LEU A 1 169 ? -35.124 -6.497 53.902 1.00 86.62 169 LEU A C 1
ATOM 1330 O O . LEU A 1 169 ? -35.517 -6.007 54.956 1.00 86.62 169 LEU A O 1
ATOM 1334 N N . SER A 1 170 ? -34.700 -7.760 53.813 1.00 86.56 170 SER A N 1
ATOM 1335 C CA . SER A 1 170 ? -34.730 -8.699 54.942 1.00 86.56 170 SER A CA 1
ATOM 1336 C C . SER A 1 170 ? -33.908 -8.192 56.132 1.00 86.56 170 SER A C 1
ATOM 1338 O O . SER A 1 170 ? -34.367 -8.234 57.273 1.00 86.56 170 SER A O 1
ATOM 1340 N N . LEU A 1 171 ? -32.711 -7.650 55.878 1.00 86.38 171 LEU A N 1
ATOM 1341 C CA . LEU A 1 171 ? -31.878 -7.059 56.928 1.00 86.38 171 LEU A CA 1
ATOM 1342 C C . LEU A 1 171 ? -32.497 -5.794 57.538 1.00 86.38 171 LEU A C 1
ATOM 1344 O O . LEU A 1 171 ? -32.363 -5.577 58.741 1.00 86.38 171 LEU A O 1
ATOM 1348 N N . GLN A 1 172 ? -33.173 -4.963 56.737 1.00 83.62 172 GLN A N 1
ATOM 1349 C CA . GLN A 1 172 ? -33.887 -3.789 57.247 1.00 83.62 172 GLN A CA 1
ATOM 1350 C C . GLN A 1 172 ? -35.061 -4.184 58.146 1.00 83.62 172 GLN A C 1
ATOM 1352 O O . GLN A 1 172 ? -35.224 -3.594 59.212 1.00 83.62 172 GLN A O 1
ATOM 1357 N N . THR A 1 173 ? -35.838 -5.200 57.761 1.00 86.31 173 THR A N 1
ATOM 1358 C CA . THR A 1 173 ? -36.946 -5.714 58.577 1.00 86.31 173 THR A CA 1
ATOM 1359 C C . THR A 1 173 ? -36.449 -6.291 59.902 1.00 86.31 173 THR A C 1
ATOM 1361 O O . THR A 1 173 ? -37.021 -5.981 60.944 1.00 86.31 173 THR A O 1
ATOM 1364 N N . LEU A 1 174 ? -35.350 -7.059 59.892 1.00 84.94 174 LEU A N 1
ATOM 1365 C CA . LEU A 1 174 ? -34.731 -7.564 61.125 1.00 84.94 174 LEU A CA 1
ATOM 1366 C C . LEU A 1 174 ? -34.272 -6.421 62.039 1.00 84.94 174 LEU A C 1
ATOM 1368 O O . LEU A 1 174 ? -34.534 -6.449 63.236 1.00 84.94 174 LEU A O 1
ATOM 1372 N N . LEU A 1 175 ? -33.642 -5.383 61.479 1.00 84.38 175 LEU A N 1
ATOM 1373 C CA . LEU A 1 175 ? -33.212 -4.220 62.256 1.00 84.38 175 LEU A CA 1
ATOM 1374 C C . LEU A 1 175 ? -34.398 -3.467 62.886 1.00 84.38 175 LEU A C 1
ATOM 1376 O O . LEU A 1 175 ? -34.288 -2.998 64.015 1.00 84.38 175 LEU A O 1
ATOM 1380 N N . GLN A 1 176 ? -35.518 -3.345 62.168 1.00 84.50 176 GLN A N 1
ATOM 1381 C CA . GLN A 1 176 ? -36.738 -2.704 62.672 1.00 84.50 176 GLN A CA 1
ATOM 1382 C C . GLN A 1 176 ? -37.423 -3.525 63.771 1.00 84.50 176 GLN A C 1
ATOM 1384 O O . GLN A 1 176 ? -37.886 -2.944 64.751 1.00 84.50 176 GLN A O 1
ATOM 1389 N N . HIS A 1 177 ? -37.459 -4.854 63.643 1.00 84.25 177 HIS A N 1
ATOM 1390 C CA . HIS A 1 177 ? -38.027 -5.738 64.667 1.00 84.25 177 HIS A CA 1
ATOM 1391 C C . HIS A 1 177 ? -37.259 -5.622 65.988 1.00 84.25 177 HIS A C 1
ATOM 1393 O O . HIS A 1 177 ? -37.856 -5.375 67.030 1.00 84.25 177 HIS A O 1
ATOM 1399 N N . GLU A 1 178 ? -35.928 -5.672 65.912 1.00 80.50 178 GLU A N 1
ATOM 1400 C CA . GLU A 1 178 ? -35.027 -5.502 67.058 1.00 80.50 178 GLU A CA 1
ATOM 1401 C C . GLU A 1 178 ? -35.189 -4.130 67.733 1.00 80.50 178 GLU A C 1
ATOM 1403 O O . GLU A 1 178 ? -35.146 -4.028 68.953 1.00 80.50 178 GLU A O 1
ATOM 1408 N N . LEU A 1 179 ? -35.412 -3.062 66.954 1.00 78.38 179 LEU A N 1
ATOM 1409 C CA . LEU A 1 179 ? -35.696 -1.728 67.499 1.00 78.38 179 LEU A CA 1
ATOM 1410 C C . LEU A 1 179 ? -37.049 -1.659 68.222 1.00 78.38 179 LEU A C 1
ATOM 1412 O O . LEU A 1 179 ? -37.174 -0.920 69.191 1.00 78.38 179 LEU A O 1
ATOM 1416 N N . THR A 1 180 ? -38.045 -2.413 67.755 1.00 80.81 180 THR A N 1
ATOM 1417 C CA . THR A 1 180 ? -39.409 -2.391 68.306 1.00 80.81 180 THR A CA 1
ATOM 1418 C C . THR A 1 180 ? -39.523 -3.253 69.570 1.00 80.81 180 THR A C 1
ATOM 1420 O O . THR A 1 180 ? -40.221 -2.883 70.510 1.00 80.81 180 THR A O 1
ATOM 1423 N N . GLU A 1 181 ? -38.817 -4.388 69.633 1.00 75.50 181 GLU A N 1
ATOM 1424 C CA . GLU A 1 181 ? -38.782 -5.253 70.824 1.00 75.50 181 GLU A CA 1
ATOM 1425 C C . GLU A 1 181 ? -38.005 -4.629 71.996 1.00 75.50 181 GLU A C 1
ATOM 1427 O O . GLU A 1 181 ? -38.374 -4.840 73.152 1.00 75.50 181 GLU A O 1
ATOM 1432 N N . GLU A 1 182 ? -36.983 -3.812 71.714 1.00 66.81 182 GLU A N 1
ATOM 1433 C CA . GLU A 1 182 ? -36.201 -3.076 72.723 1.00 66.81 182 GLU A CA 1
ATOM 1434 C C . GLU A 1 182 ? -37.068 -2.061 73.508 1.00 66.81 182 GLU A C 1
ATOM 1436 O O . GLU A 1 182 ? -36.801 -1.796 74.678 1.00 66.81 182 GLU A O 1
ATOM 1441 N N . GLU A 1 183 ? -38.156 -1.552 72.914 1.00 64.56 183 GLU A N 1
ATOM 1442 C CA . GLU A 1 183 ? -39.104 -0.631 73.566 1.00 64.56 183 GLU A CA 1
ATOM 1443 C C . GLU A 1 183 ? -40.208 -1.343 74.378 1.00 64.56 183 GLU A C 1
ATOM 1445 O O . GLU A 1 183 ? -40.865 -0.714 75.210 1.00 64.56 183 GLU A O 1
ATOM 1450 N N . ALA A 1 184 ? -40.418 -2.651 74.177 1.00 64.56 184 ALA A N 1
ATOM 1451 C CA . ALA A 1 184 ? -41.591 -3.375 74.682 1.00 64.56 184 ALA A CA 1
ATOM 1452 C C . ALA A 1 184 ? -41.346 -4.262 75.923 1.00 64.56 184 ALA A C 1
ATOM 1454 O O . ALA A 1 184 ? -42.304 -4.832 76.450 1.00 64.56 184 ALA A O 1
ATOM 1455 N N . ALA A 1 185 ? -40.108 -4.399 76.415 1.00 57.47 185 ALA A N 1
ATOM 1456 C CA . ALA A 1 185 ? -39.766 -5.349 77.482 1.00 57.47 185 ALA A CA 1
ATOM 1457 C C . ALA A 1 185 ? -39.443 -4.686 78.846 1.00 57.47 185 ALA A C 1
ATOM 1459 O O . ALA A 1 185 ? -38.283 -4.390 79.132 1.00 57.47 185 ALA A O 1
ATOM 1460 N N . PRO A 1 186 ? -40.426 -4.510 79.755 1.00 51.75 186 PRO A N 1
ATOM 1461 C CA . PRO A 1 186 ? -40.184 -4.147 81.149 1.00 51.75 186 PRO A CA 1
ATOM 1462 C C . PRO A 1 186 ? -39.989 -5.423 81.988 1.00 51.75 186 PRO A C 1
ATOM 1464 O O . PRO A 1 186 ? -40.950 -5.995 82.504 1.00 51.75 186 PRO A O 1
ATOM 1467 N N . GLY A 1 187 ? -38.756 -5.920 82.114 1.00 58.09 187 GLY A N 1
ATOM 1468 C CA . GLY A 1 187 ? -38.499 -7.167 82.844 1.00 58.09 187 GLY A CA 1
ATOM 1469 C C . GLY A 1 187 ? -37.093 -7.265 83.449 1.00 58.09 187 GLY A C 1
ATOM 1470 O O . GLY A 1 187 ? -36.126 -7.289 82.697 1.00 58.09 187 GLY A O 1
ATOM 1471 N N . PRO A 1 188 ? -36.947 -7.407 84.783 1.00 59.59 188 PRO A N 1
ATOM 1472 C CA . PRO A 1 188 ? -35.649 -7.423 85.449 1.00 59.59 188 PRO A CA 1
ATOM 1473 C C . PRO A 1 188 ? -35.072 -8.846 85.485 1.00 59.59 188 PRO A C 1
ATOM 1475 O O . PRO A 1 188 ? -35.279 -9.564 86.464 1.00 59.59 188 PRO A O 1
ATOM 1478 N N . ARG A 1 189 ? -34.360 -9.300 84.442 1.00 54.19 189 ARG A N 1
ATOM 1479 C CA . ARG A 1 189 ? -33.566 -10.548 84.514 1.00 54.19 189 ARG A CA 1
ATOM 1480 C C . ARG A 1 189 ? -32.301 -10.500 83.659 1.00 54.19 189 ARG A C 1
ATOM 1482 O O . ARG A 1 189 ? -32.374 -10.327 82.450 1.00 54.19 189 ARG A O 1
ATOM 1489 N N . THR A 1 190 ? -31.162 -10.719 84.328 1.00 58.91 190 THR A N 1
ATOM 1490 C CA . THR A 1 190 ? -29.846 -11.063 83.748 1.00 58.91 190 THR A CA 1
ATOM 1491 C C . THR A 1 190 ? -29.475 -10.234 82.509 1.00 58.91 190 THR A C 1
ATOM 1493 O O . THR A 1 190 ? -29.091 -10.754 81.468 1.00 58.91 190 THR A O 1
ATOM 1496 N N . GLU A 1 191 ? -29.603 -8.912 82.647 1.00 60.09 191 GLU A N 1
ATOM 1497 C CA . GLU A 1 191 ? -29.553 -7.931 81.553 1.00 60.09 191 GLU A CA 1
ATOM 1498 C C . GLU A 1 191 ? -28.187 -7.813 80.861 1.00 60.09 191 GLU A C 1
ATOM 1500 O O . GLU A 1 191 ? -28.123 -7.456 79.690 1.00 60.09 191 GLU A O 1
ATOM 1505 N N . SER A 1 192 ? -27.071 -8.106 81.534 1.00 67.56 192 SER A N 1
ATOM 1506 C CA . SER A 1 192 ? -25.769 -7.691 80.992 1.00 67.56 192 SER A CA 1
ATOM 1507 C C . SER A 1 192 ? -25.305 -8.503 79.775 1.00 67.56 192 SER A C 1
ATOM 1509 O O . SER A 1 192 ? -24.732 -7.929 78.853 1.00 67.56 192 SER A O 1
ATOM 1511 N N . GLU A 1 193 ? -25.521 -9.822 79.739 1.00 73.69 193 GLU A N 1
ATOM 1512 C CA . GLU A 1 193 ? -25.013 -10.669 78.642 1.00 73.69 193 GLU A CA 1
ATOM 1513 C C . GLU A 1 193 ? -25.945 -10.685 77.424 1.00 73.69 193 GLU A C 1
ATOM 1515 O O . GLU A 1 193 ? -25.493 -10.727 76.275 1.00 73.69 193 GLU A O 1
ATOM 1520 N N . THR A 1 194 ? -27.255 -10.623 77.656 1.00 75.81 194 THR A N 1
ATOM 1521 C CA . THR A 1 194 ? -28.268 -10.590 76.597 1.00 75.81 194 THR A CA 1
ATOM 1522 C C . THR A 1 194 ? -28.237 -9.263 75.846 1.00 75.81 194 THR A C 1
ATOM 1524 O O . THR A 1 194 ? -28.256 -9.282 74.614 1.00 75.81 194 THR A O 1
ATOM 1527 N N . VAL A 1 195 ? -28.086 -8.132 76.543 1.00 78.38 195 VAL A N 1
ATOM 1528 C CA . VAL A 1 195 ? -27.959 -6.799 75.925 1.00 78.38 195 VAL A CA 1
ATOM 1529 C C . VAL A 1 195 ? -26.680 -6.690 75.089 1.00 78.38 195 VAL A C 1
ATOM 1531 O O . VAL A 1 195 ? -26.712 -6.215 73.953 1.00 78.38 195 VAL A O 1
ATOM 1534 N N . GLU A 1 196 ? -25.554 -7.203 75.593 1.00 81.06 196 GLU A N 1
ATOM 1535 C CA . GLU A 1 196 ? -24.278 -7.248 74.864 1.00 81.06 196 GLU A CA 1
ATOM 1536 C C . GLU A 1 196 ? -24.402 -8.054 73.553 1.00 81.06 196 GLU A C 1
ATOM 1538 O O . GLU A 1 196 ? -23.872 -7.656 72.508 1.00 81.06 196 GLU A O 1
ATOM 1543 N N . ARG A 1 197 ? -25.134 -9.178 73.577 1.00 77.00 197 ARG A N 1
ATOM 1544 C CA . ARG A 1 197 ? -25.377 -10.021 72.396 1.00 77.00 197 ARG A CA 1
ATOM 1545 C C . ARG A 1 197 ? -26.279 -9.334 71.368 1.00 77.00 197 ARG A C 1
ATOM 1547 O O . ARG A 1 197 ? -25.912 -9.317 70.192 1.00 77.00 197 ARG A O 1
ATOM 1554 N N . HIS A 1 198 ? -27.389 -8.726 71.794 1.00 80.31 198 HIS A N 1
ATOM 1555 C CA . HIS A 1 198 ? -28.288 -7.974 70.904 1.00 80.31 198 HIS A CA 1
ATOM 1556 C C . HIS A 1 198 ? -27.558 -6.791 70.265 1.00 80.31 198 HIS A C 1
ATOM 1558 O O . HIS A 1 198 ? -27.604 -6.609 69.050 1.00 80.31 198 HIS A O 1
ATOM 1564 N N . ARG A 1 199 ? -26.748 -6.055 71.038 1.00 83.19 199 ARG A N 1
ATOM 1565 C CA . ARG A 1 199 ? -25.919 -4.963 70.510 1.00 83.19 199 ARG A CA 1
ATOM 1566 C C . ARG A 1 199 ? -24.937 -5.440 69.434 1.00 83.19 199 ARG A C 1
ATOM 1568 O O . ARG A 1 199 ? -24.756 -4.756 68.423 1.00 83.19 199 ARG A O 1
ATOM 1575 N N . LYS A 1 200 ? -24.314 -6.612 69.614 1.00 82.56 200 LYS A N 1
ATOM 1576 C CA . LYS A 1 200 ? -23.408 -7.215 68.615 1.00 82.56 200 LYS A CA 1
ATOM 1577 C C . LYS A 1 200 ? -24.149 -7.653 67.351 1.00 82.56 200 LYS A C 1
ATOM 1579 O O . LYS A 1 200 ? -23.650 -7.377 66.259 1.00 82.56 200 LYS A O 1
ATOM 1584 N N . ILE A 1 201 ? -25.327 -8.265 67.488 1.00 82.25 201 ILE A N 1
ATOM 1585 C CA . ILE A 1 201 ? -26.185 -8.670 66.362 1.00 82.25 201 ILE A CA 1
ATOM 1586 C C . ILE A 1 201 ? -26.649 -7.436 65.581 1.00 82.25 201 ILE A C 1
ATOM 1588 O O . ILE A 1 201 ? -26.421 -7.359 64.376 1.00 82.25 201 ILE A O 1
ATOM 1592 N N . LYS A 1 202 ? -27.161 -6.407 66.263 1.00 84.25 202 LYS A N 1
ATOM 1593 C CA . LYS A 1 202 ? -27.568 -5.122 65.670 1.00 84.25 202 LYS A CA 1
ATOM 1594 C C . LYS A 1 202 ? -26.421 -4.460 64.902 1.00 84.25 202 LYS A C 1
ATOM 1596 O O . LYS A 1 202 ? -26.593 -4.031 63.763 1.00 84.25 202 LYS A O 1
ATOM 1601 N N . ALA A 1 203 ? -25.214 -4.452 65.474 1.00 85.12 203 ALA A N 1
ATOM 1602 C CA . ALA A 1 203 ? -24.018 -3.929 64.810 1.00 85.12 203 ALA A CA 1
ATOM 1603 C C . ALA A 1 203 ? -23.546 -4.786 63.618 1.00 85.12 203 ALA A C 1
ATOM 1605 O O . ALA A 1 203 ? -22.910 -4.266 62.699 1.00 85.12 203 ALA A O 1
ATOM 1606 N N . GLN A 1 204 ? -23.794 -6.098 63.618 1.00 81.06 204 GLN A N 1
ATOM 1607 C CA . GLN A 1 204 ? -23.527 -6.963 62.464 1.00 81.06 204 GLN A CA 1
ATOM 1608 C C . GLN A 1 204 ? -24.562 -6.745 61.355 1.00 81.06 204 GLN A C 1
ATOM 1610 O O . GLN A 1 204 ? -24.161 -6.526 60.214 1.00 81.06 204 GLN A O 1
ATOM 1615 N N . ILE A 1 205 ? -25.855 -6.699 61.686 1.00 84.38 205 ILE A N 1
ATOM 1616 C CA . ILE A 1 205 ? -26.943 -6.415 60.738 1.00 84.38 205 ILE A CA 1
ATOM 1617 C C . ILE A 1 205 ? -26.721 -5.052 60.078 1.00 84.38 205 ILE A C 1
ATOM 1619 O O . ILE A 1 205 ? -26.703 -4.966 58.853 1.00 84.38 205 ILE A O 1
ATOM 1623 N N . ALA A 1 206 ? -26.437 -4.004 60.859 1.00 81.62 206 ALA A N 1
ATOM 1624 C CA . ALA A 1 206 ? -26.146 -2.670 60.329 1.00 81.62 206 ALA A CA 1
ATOM 1625 C C . ALA A 1 206 ? -24.955 -2.669 59.350 1.00 81.62 206 ALA A C 1
ATOM 1627 O O . ALA A 1 206 ? -25.005 -2.014 58.308 1.00 81.62 206 ALA A O 1
ATOM 1628 N N . ARG A 1 207 ? -23.904 -3.452 59.632 1.00 83.12 207 ARG A N 1
ATOM 1629 C CA . ARG A 1 207 ? -22.762 -3.615 58.718 1.00 83.12 207 ARG A CA 1
ATOM 1630 C C . ARG A 1 207 ? -23.134 -4.352 57.432 1.00 83.12 207 ARG A C 1
ATOM 1632 O O . ARG A 1 207 ? -22.664 -3.961 56.368 1.00 83.12 207 ARG A O 1
ATOM 1639 N N . MET A 1 208 ? -23.975 -5.384 57.500 1.00 82.31 208 MET A N 1
ATOM 1640 C CA . MET A 1 208 ? -24.437 -6.096 56.302 1.00 82.31 208 MET A CA 1
ATOM 1641 C C . MET A 1 208 ? -25.376 -5.234 55.447 1.00 82.31 208 MET A C 1
ATOM 1643 O O . MET A 1 208 ? -25.300 -5.282 54.216 1.00 82.31 208 MET A O 1
ATOM 1647 N N . VAL A 1 209 ? -26.208 -4.395 56.075 1.00 84.31 209 VAL A N 1
ATOM 1648 C CA . VAL A 1 209 ? -27.029 -3.390 55.379 1.00 84.31 209 VAL A CA 1
ATOM 1649 C C . VAL A 1 209 ? -26.131 -2.416 54.624 1.00 84.31 209 VAL A C 1
ATOM 1651 O O . VAL A 1 209 ? -26.363 -2.179 53.438 1.00 84.31 209 VAL A O 1
ATOM 1654 N N . GLU A 1 210 ? -25.083 -1.906 55.275 1.00 84.44 210 GLU A N 1
ATOM 1655 C CA . GLU A 1 210 ? -24.138 -0.980 54.649 1.00 84.44 210 GLU A CA 1
ATOM 1656 C C . GLU A 1 210 ? -23.359 -1.639 53.504 1.00 84.44 210 GLU A C 1
ATOM 1658 O O . GLU A 1 210 ? -23.256 -1.064 52.423 1.00 84.44 210 GLU A O 1
ATOM 1663 N N . LEU A 1 211 ? -22.891 -2.879 53.676 1.00 83.56 211 LEU A N 1
ATOM 1664 C CA . LEU A 1 211 ? -22.221 -3.620 52.603 1.00 83.56 211 LEU A CA 1
ATOM 1665 C C . LEU A 1 211 ? -23.139 -3.797 51.385 1.00 83.56 211 LEU A C 1
ATOM 1667 O O . LEU A 1 211 ? -22.731 -3.553 50.251 1.00 83.56 211 LEU A O 1
ATOM 1671 N N . THR A 1 212 ? -24.402 -4.151 51.617 1.00 84.00 212 THR A N 1
ATOM 1672 C CA . THR A 1 212 ? -25.384 -4.314 50.537 1.00 84.00 212 THR A CA 1
ATOM 1673 C C . THR A 1 212 ? -25.695 -2.974 49.859 1.00 84.00 212 THR A C 1
ATOM 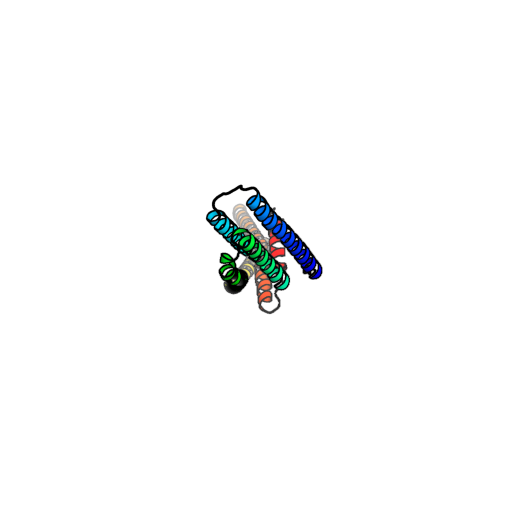1675 O O . THR A 1 212 ? -25.824 -2.909 48.634 1.00 84.00 212 THR A O 1
ATOM 1678 N N . ARG A 1 213 ? -25.731 -1.878 50.632 1.00 84.75 213 ARG A N 1
ATOM 1679 C CA . ARG A 1 213 ? -25.862 -0.505 50.117 1.00 84.75 213 ARG A CA 1
ATOM 1680 C C . ARG A 1 213 ? -24.694 -0.128 49.205 1.00 84.75 213 ARG A C 1
ATOM 1682 O O . ARG A 1 213 ? -24.921 0.518 48.187 1.00 84.75 213 ARG A O 1
ATOM 1689 N N . LEU A 1 214 ? -23.473 -0.558 49.527 1.00 86.38 214 LEU A N 1
ATOM 1690 C CA . LEU A 1 214 ? -22.276 -0.318 48.712 1.00 86.38 214 LEU A CA 1
ATOM 1691 C C . LEU A 1 214 ? -22.217 -1.196 47.451 1.00 86.38 214 LEU A C 1
ATOM 1693 O O . LEU A 1 214 ? -21.705 -0.753 46.422 1.00 86.38 214 LEU A O 1
ATOM 1697 N N . MET A 1 215 ? -22.755 -2.418 47.499 1.00 83.31 215 MET A N 1
ATOM 1698 C CA . MET A 1 215 ? -22.790 -3.326 46.343 1.00 83.31 215 MET A CA 1
ATOM 1699 C C . MET A 1 215 ? -23.821 -2.913 45.287 1.00 83.31 215 MET A C 1
ATOM 1701 O O . MET A 1 215 ? -23.575 -3.089 44.092 1.00 83.31 215 MET A O 1
ATOM 1705 N N . ARG A 1 216 ? -24.957 -2.335 45.696 1.00 85.88 216 ARG A N 1
ATOM 1706 C CA . ARG A 1 216 ? -26.050 -1.959 44.783 1.00 85.88 216 ARG A CA 1
ATOM 1707 C C . ARG A 1 216 ? -25.598 -1.032 43.633 1.00 85.88 216 ARG A C 1
ATOM 1709 O O . ARG A 1 216 ? -25.812 -1.415 42.486 1.00 85.88 216 ARG A O 1
ATOM 1716 N N . PRO A 1 217 ? -24.874 0.085 43.866 1.00 84.75 217 PRO A N 1
ATOM 1717 C CA . PRO A 1 217 ? -24.361 0.928 42.784 1.00 84.75 217 PRO A CA 1
ATOM 1718 C C . PRO A 1 217 ? -23.443 0.199 41.796 1.00 84.75 217 PRO A C 1
ATOM 1720 O O . PRO A 1 217 ? -23.381 0.581 40.631 1.00 84.75 217 PRO A O 1
ATOM 1723 N N . GLN A 1 218 ? -22.707 -0.827 42.238 1.00 84.56 218 GLN A N 1
ATOM 1724 C CA . GLN A 1 218 ? -21.827 -1.603 41.356 1.00 84.56 218 GLN A CA 1
ATOM 1725 C C . GLN A 1 218 ? -22.636 -2.537 40.454 1.00 84.56 218 GLN A C 1
ATOM 1727 O O . GLN A 1 218 ? -22.377 -2.604 39.254 1.00 84.56 218 GLN A O 1
ATOM 1732 N N . LEU A 1 219 ? -23.667 -3.187 41.002 1.00 86.12 219 LEU A N 1
ATOM 1733 C CA . LEU A 1 219 ? -24.598 -4.007 40.223 1.00 86.12 219 LEU A CA 1
ATOM 1734 C C . LEU A 1 219 ? -25.392 -3.158 39.221 1.00 86.12 219 LEU A C 1
ATOM 1736 O O . LEU A 1 219 ? -25.528 -3.547 38.061 1.00 86.12 219 LEU A O 1
ATOM 1740 N N . ASP A 1 220 ? -25.840 -1.971 39.630 1.00 84.38 220 ASP A N 1
ATOM 1741 C CA . ASP A 1 220 ? -26.549 -1.034 38.754 1.00 84.38 220 ASP A CA 1
ATOM 1742 C C . ASP A 1 220 ? -25.644 -0.510 37.633 1.00 84.38 220 ASP A C 1
ATOM 1744 O O . ASP A 1 220 ? -26.067 -0.443 36.477 1.00 84.38 220 ASP A O 1
ATOM 1748 N N . LYS A 1 221 ? -24.369 -0.219 37.932 1.00 84.62 221 LYS A N 1
ATOM 1749 C CA . LYS A 1 221 ? -23.367 0.104 36.906 1.00 84.62 221 LYS A CA 1
ATOM 1750 C C . LYS A 1 221 ? -23.200 -1.050 35.925 1.00 84.62 221 LYS A C 1
ATOM 1752 O O . LYS A 1 221 ? -23.329 -0.828 34.726 1.00 84.62 221 LYS A O 1
ATOM 1757 N N . MET A 1 222 ? -22.966 -2.273 36.403 1.00 80.94 222 MET A N 1
ATOM 1758 C CA . MET A 1 222 ? -22.820 -3.449 35.534 1.00 80.94 222 MET A CA 1
ATOM 1759 C C . MET A 1 222 ? -24.053 -3.658 34.642 1.00 80.94 222 MET A C 1
ATOM 1761 O O . MET A 1 222 ? -23.917 -3.956 33.454 1.00 80.94 222 MET A O 1
ATOM 1765 N N . ARG A 1 223 ? -25.258 -3.430 35.178 1.00 83.12 223 ARG A N 1
ATOM 1766 C CA . ARG A 1 223 ? -26.511 -3.508 34.418 1.00 83.12 223 ARG A CA 1
ATOM 1767 C C . ARG A 1 223 ? -26.608 -2.397 33.372 1.00 83.12 223 ARG A C 1
ATOM 1769 O O . ARG A 1 223 ? -27.020 -2.664 32.245 1.00 83.12 223 ARG A O 1
ATOM 1776 N N . GLY A 1 224 ? -26.200 -1.179 33.722 1.00 81.69 224 GLY A N 1
ATOM 1777 C CA . GLY A 1 224 ? -26.121 -0.043 32.804 1.00 81.69 224 GLY A CA 1
ATOM 1778 C C . GLY A 1 224 ? -25.185 -0.308 31.624 1.00 81.69 224 GLY A C 1
ATOM 1779 O O . GLY A 1 224 ? -25.572 -0.076 30.482 1.00 81.69 224 GLY A O 1
ATOM 1780 N N . TRP A 1 225 ? -24.007 -0.886 31.881 1.00 78.94 225 TRP A N 1
ATOM 1781 C CA . TRP A 1 225 ? -23.062 -1.305 30.839 1.00 78.94 225 TRP A CA 1
ATOM 1782 C C . TRP A 1 225 ? -23.674 -2.339 29.890 1.00 78.94 225 TRP A C 1
ATOM 1784 O O . TRP A 1 225 ? -23.580 -2.197 28.671 1.00 78.94 225 TRP A O 1
ATOM 1794 N N . LEU A 1 226 ? -24.368 -3.347 30.423 1.00 77.31 226 LEU A N 1
ATOM 1795 C CA . LEU A 1 226 ? -25.072 -4.3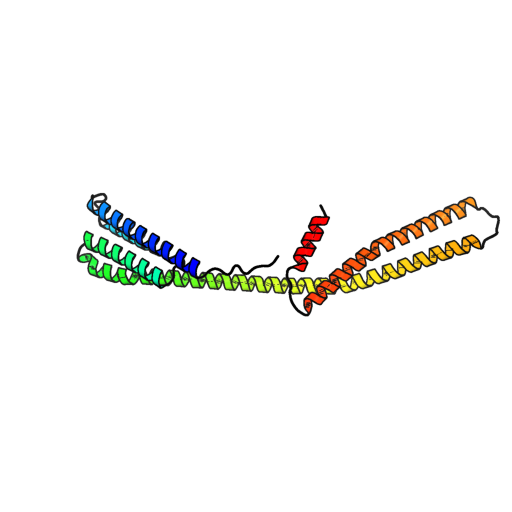32 29.598 1.00 77.31 226 LEU A CA 1
ATOM 1796 C C . LEU A 1 226 ? -26.169 -3.686 28.748 1.00 77.31 226 LEU A C 1
ATOM 1798 O O . LEU A 1 226 ? -26.254 -3.989 27.562 1.00 77.31 226 LEU A O 1
ATOM 1802 N N . HIS A 1 227 ? -26.980 -2.785 29.311 1.00 74.25 227 HIS A N 1
ATOM 1803 C CA . HIS A 1 227 ? -28.040 -2.097 28.567 1.00 74.25 227 HIS A CA 1
ATOM 1804 C C . HIS A 1 227 ? -27.515 -1.164 27.481 1.00 74.25 227 HIS A C 1
ATOM 1806 O O . HIS A 1 227 ? -28.032 -1.213 26.365 1.00 74.25 227 HIS A O 1
ATOM 1812 N N . GLN A 1 228 ? -26.466 -0.388 27.760 1.00 70.94 228 GLN A N 1
ATOM 1813 C CA . GLN A 1 228 ? -25.819 0.436 26.741 1.00 70.94 228 GLN A CA 1
ATOM 1814 C C . GLN A 1 228 ? -25.351 -0.442 25.586 1.00 70.94 228 GLN A C 1
ATOM 1816 O O . GLN A 1 228 ? -25.768 -0.216 24.456 1.00 70.94 228 GLN A O 1
ATOM 1821 N N . THR A 1 229 ? -24.618 -1.518 25.880 1.00 63.19 229 THR A N 1
ATOM 1822 C CA . THR A 1 229 ? -24.061 -2.427 24.866 1.00 63.19 229 THR A CA 1
ATOM 1823 C C . THR A 1 229 ? -25.138 -3.148 24.028 1.00 63.19 229 THR A C 1
ATOM 1825 O O . THR A 1 229 ? -24.869 -3.550 22.902 1.00 63.19 229 THR A O 1
ATOM 1828 N N . ILE A 1 230 ? -26.378 -3.300 24.519 1.00 58.59 230 ILE A N 1
ATOM 1829 C CA . ILE A 1 230 ? -27.494 -3.889 23.744 1.00 58.59 230 ILE A CA 1
ATOM 1830 C C . ILE A 1 230 ? -28.065 -2.886 22.740 1.00 58.59 230 ILE A C 1
ATOM 1832 O O . ILE A 1 230 ? -28.343 -3.272 21.611 1.00 58.59 230 ILE A O 1
ATOM 1836 N N . HIS A 1 231 ? -28.188 -1.608 23.107 1.00 55.50 231 HIS A N 1
ATOM 1837 C CA . HIS A 1 231 ? -28.614 -0.567 22.165 1.00 55.50 231 HIS A CA 1
ATOM 1838 C C . HIS A 1 231 ? -27.606 -0.364 21.019 1.00 55.50 231 HIS A C 1
ATOM 1840 O O . HIS A 1 231 ? -28.014 -0.007 19.919 1.00 55.50 231 HIS A O 1
ATOM 1846 N N . PHE A 1 232 ? -26.325 -0.709 21.219 1.00 54.19 232 PHE A N 1
ATOM 1847 C CA . PHE A 1 232 ? -25.326 -0.787 20.138 1.00 54.19 232 PHE A CA 1
ATOM 1848 C C . PHE A 1 232 ? -25.637 -1.857 19.066 1.00 54.19 232 PHE A C 1
ATOM 1850 O O . PHE A 1 232 ? -25.020 -1.833 18.001 1.00 54.19 232 PHE A O 1
ATOM 1857 N N . ARG A 1 233 ? -26.548 -2.812 19.318 1.00 51.53 233 ARG A N 1
ATOM 1858 C CA . ARG A 1 233 ? -26.882 -3.909 18.388 1.00 51.53 233 ARG A CA 1
ATOM 1859 C C . ARG A 1 233 ? -27.889 -3.505 17.303 1.00 51.53 233 ARG A C 1
ATOM 1861 O O . ARG A 1 233 ? -27.843 -4.090 16.223 1.00 51.53 233 ARG A O 1
ATOM 1868 N N . ASP A 1 234 ? -28.752 -2.523 17.570 1.00 52.91 234 ASP A N 1
ATOM 1869 C CA . ASP A 1 234 ? -29.966 -2.284 16.770 1.00 52.91 234 ASP A CA 1
ATOM 1870 C C . ASP A 1 234 ? -29.908 -1.056 15.841 1.00 52.91 234 ASP A C 1
ATOM 1872 O O . ASP A 1 234 ? -30.849 -0.820 15.086 1.00 52.91 234 ASP A O 1
ATOM 1876 N N . GLY A 1 235 ? -28.812 -0.294 15.813 1.00 52.66 235 GLY A N 1
ATOM 1877 C CA . GLY A 1 235 ? -28.655 0.769 14.819 1.00 52.66 235 GLY A CA 1
ATOM 1878 C C . GLY A 1 235 ? -27.565 1.778 15.153 1.00 52.66 235 GLY A C 1
ATOM 1879 O O . GLY A 1 235 ? -27.609 2.418 16.193 1.00 52.66 235 GLY A O 1
ATOM 1880 N N . GLU A 1 236 ? -26.638 1.931 14.210 1.00 45.41 236 GLU A N 1
ATOM 1881 C CA . GLU A 1 236 ? -25.588 2.954 14.127 1.00 45.41 236 GLU A CA 1
ATOM 1882 C C . GLU A 1 236 ? -24.403 2.829 15.099 1.00 45.41 236 GLU A C 1
ATOM 1884 O O . GLU A 1 236 ? -24.437 3.069 16.303 1.00 45.41 236 GLU A O 1
ATOM 1889 N N . PHE A 1 237 ? -23.277 2.462 14.495 1.00 48.03 237 PHE A N 1
ATOM 1890 C CA . PHE A 1 237 ? -21.967 2.361 15.106 1.00 48.03 237 PHE A CA 1
ATOM 1891 C C . PHE A 1 237 ? -21.368 3.769 15.257 1.00 48.03 237 PHE A C 1
ATOM 1893 O O . PHE A 1 237 ? -20.924 4.349 14.268 1.00 48.03 237 PHE A O 1
ATOM 1900 N N . PHE A 1 238 ? -21.281 4.304 16.478 1.00 45.88 238 PHE A N 1
ATOM 1901 C CA . PHE A 1 238 ? -20.326 5.375 16.789 1.00 45.88 238 PHE A CA 1
ATOM 1902 C C . PHE A 1 238 ? -19.103 4.764 17.498 1.00 45.88 238 PHE A C 1
ATOM 1904 O O . PHE A 1 238 ? -19.156 4.488 18.696 1.00 45.88 238 PHE A O 1
ATOM 1911 N N . PRO A 1 239 ? -17.969 4.546 16.801 1.00 48.12 239 PRO A N 1
ATOM 1912 C CA . PRO A 1 239 ? -16.770 3.918 17.374 1.00 48.12 239 PRO A CA 1
ATOM 1913 C C . PRO A 1 239 ? -16.057 4.751 18.456 1.00 48.12 239 PRO A C 1
ATOM 1915 O O . PRO A 1 239 ? -15.026 4.333 18.979 1.00 48.12 239 PRO A O 1
ATOM 1918 N N . LEU A 1 240 ? -16.564 5.937 18.795 1.00 47.50 240 LEU A N 1
ATOM 1919 C CA . LEU A 1 240 ? -15.902 6.871 19.704 1.00 47.50 240 LEU A CA 1
ATOM 1920 C C . LEU A 1 240 ? -16.193 6.599 21.186 1.00 47.50 240 LEU A C 1
ATOM 1922 O O . LEU A 1 240 ? -15.306 6.826 22.008 1.00 47.50 240 LEU A O 1
ATOM 1926 N N . ASP A 1 241 ? -17.355 6.053 21.547 1.00 48.53 241 ASP A N 1
ATOM 1927 C CA . ASP A 1 241 ? -17.753 6.038 22.961 1.00 48.53 241 ASP A CA 1
ATOM 1928 C C . ASP A 1 241 ? -17.084 4.921 23.771 1.00 48.53 241 ASP A C 1
ATOM 1930 O O . ASP A 1 241 ? -16.668 5.153 24.904 1.00 48.53 241 ASP A O 1
ATOM 1934 N N . TRP A 1 242 ? -16.834 3.745 23.185 1.00 49.22 242 TRP A N 1
ATOM 1935 C CA . TRP A 1 242 ? -16.117 2.675 23.895 1.00 49.22 242 TRP A CA 1
ATOM 1936 C C . TRP A 1 242 ? -14.655 3.043 24.190 1.00 49.22 242 TRP A C 1
ATOM 1938 O O . TRP A 1 242 ? -14.130 2.739 25.265 1.00 49.22 242 TRP A O 1
ATOM 1948 N N . PHE A 1 243 ? -13.995 3.743 23.259 1.00 50.62 243 PHE A N 1
ATOM 1949 C CA . PHE A 1 243 ? -12.612 4.191 23.435 1.00 50.62 243 PHE A CA 1
ATOM 1950 C C . PHE A 1 243 ? -12.519 5.343 24.439 1.00 50.62 243 PHE A C 1
ATOM 1952 O O . PHE A 1 243 ? -11.605 5.361 25.261 1.00 50.62 243 PHE A O 1
ATOM 1959 N N . VAL A 1 244 ? -13.482 6.272 24.428 1.00 53.94 244 VAL A N 1
ATOM 1960 C CA . VAL A 1 244 ? -13.542 7.380 25.393 1.00 53.94 244 VAL A CA 1
ATOM 1961 C C . VAL A 1 244 ? -13.838 6.868 26.800 1.00 53.94 244 VAL A C 1
ATOM 1963 O O . VAL A 1 244 ? -13.171 7.298 27.738 1.00 53.94 244 VAL A O 1
ATOM 1966 N N . VAL A 1 245 ? -14.752 5.908 26.965 1.00 53.75 245 VAL A N 1
ATOM 1967 C CA . VAL A 1 245 ? -15.053 5.332 28.285 1.00 53.75 245 VAL A CA 1
ATOM 1968 C C . VAL A 1 245 ? -13.882 4.485 28.797 1.00 53.75 245 VAL A C 1
ATOM 1970 O O . VAL A 1 245 ? -13.505 4.620 29.960 1.00 53.75 245 VAL A O 1
ATOM 1973 N N . SER A 1 246 ? -13.225 3.702 27.934 1.00 51.97 246 SER A N 1
ATOM 1974 C CA . SER A 1 246 ? -12.025 2.937 28.314 1.00 51.97 246 SER A CA 1
ATOM 1975 C C . SER A 1 246 ? -10.854 3.852 28.704 1.00 51.97 246 SER A C 1
ATOM 1977 O O . SER A 1 246 ? -10.176 3.590 29.697 1.00 51.97 246 SER A O 1
ATOM 1979 N N . LEU A 1 247 ? -10.651 4.975 27.996 1.00 49.69 247 LEU A N 1
ATOM 1980 C CA . LEU A 1 247 ? -9.662 5.987 28.390 1.00 49.69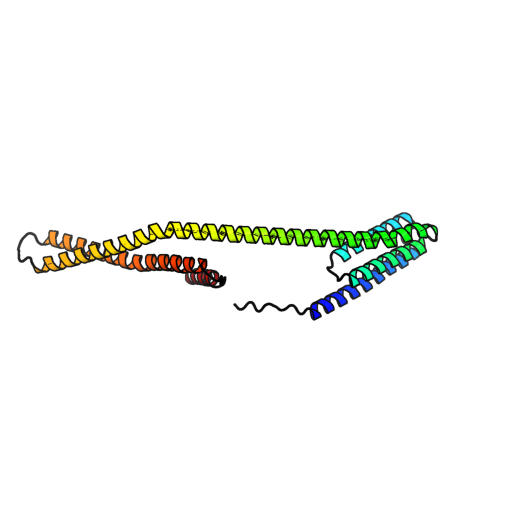 247 LEU A CA 1
ATOM 1981 C C . LEU A 1 247 ? -10.043 6.704 29.690 1.00 49.69 247 LEU A C 1
ATOM 1983 O O . LEU A 1 247 ? -9.159 7.039 30.472 1.00 49.69 247 LEU A O 1
ATOM 1987 N N . HIS A 1 248 ? -11.330 6.956 29.939 1.00 49.53 248 HIS A N 1
ATOM 1988 C CA . HIS A 1 248 ? -11.774 7.639 31.155 1.00 49.53 248 HIS A CA 1
ATOM 1989 C C . HIS A 1 248 ? -11.617 6.756 32.401 1.00 49.53 248 HIS A C 1
ATOM 1991 O O . HIS A 1 248 ? -11.217 7.239 33.461 1.00 49.53 248 HIS A O 1
ATOM 1997 N N . VAL A 1 249 ? -11.839 5.447 32.261 1.00 53.19 249 VAL A N 1
ATOM 1998 C CA . VAL A 1 249 ? -11.581 4.463 33.322 1.00 53.19 249 VAL A CA 1
ATOM 1999 C C . VAL A 1 249 ? -10.076 4.288 33.553 1.00 53.19 249 VAL A C 1
ATOM 2001 O O . VAL A 1 249 ? -9.637 4.288 34.697 1.00 53.19 249 VAL A O 1
ATOM 2004 N N . ALA A 1 250 ? -9.257 4.250 32.496 1.00 52.91 250 ALA A N 1
ATOM 2005 C CA . ALA A 1 250 ? -7.799 4.180 32.640 1.00 52.91 250 ALA A CA 1
ATOM 2006 C C . ALA A 1 250 ? -7.199 5.437 33.300 1.00 52.91 250 ALA A C 1
ATOM 2008 O O . ALA A 1 250 ? -6.227 5.340 34.041 1.00 52.91 250 ALA A O 1
ATOM 2009 N N . ARG A 1 251 ? -7.792 6.615 33.067 1.00 49.53 251 ARG A N 1
ATOM 2010 C CA . ARG A 1 251 ? -7.318 7.903 33.605 1.00 49.53 251 ARG A CA 1
ATOM 2011 C C . ARG A 1 251 ? -7.772 8.190 35.037 1.00 49.53 251 ARG A C 1
ATOM 2013 O O . ARG A 1 251 ? -7.212 9.068 35.674 1.00 49.53 251 ARG A O 1
ATOM 2020 N N . THR A 1 252 ? -8.794 7.490 35.526 1.00 51.38 252 THR A N 1
ATOM 2021 C CA . THR A 1 252 ? -9.260 7.584 36.923 1.00 51.38 252 THR A CA 1
ATOM 2022 C C . THR A 1 252 ? -8.654 6.501 37.821 1.00 51.38 252 THR A C 1
ATOM 2024 O O . THR A 1 252 ? -8.825 6.554 39.035 1.00 51.38 252 THR A O 1
ATOM 2027 N N . ALA A 1 253 ? -7.927 5.541 37.237 1.00 46.47 253 ALA A N 1
ATOM 2028 C CA . ALA A 1 253 ? -7.188 4.491 37.940 1.00 46.47 253 ALA A CA 1
ATOM 2029 C C . ALA A 1 253 ? -5.712 4.849 38.237 1.00 46.47 253 ALA A C 1
ATOM 2031 O O . ALA A 1 253 ? -4.993 4.025 38.800 1.00 46.47 253 ALA A O 1
ATOM 2032 N N . THR A 1 254 ? -5.271 6.056 37.866 1.00 45.12 254 THR A N 1
ATOM 2033 C CA . THR A 1 254 ? -3.961 6.656 38.189 1.00 45.12 254 THR A CA 1
ATOM 2034 C C . THR A 1 254 ? -4.158 7.893 39.042 1.00 45.12 254 THR A C 1
ATOM 2036 O O . THR A 1 254 ? -3.425 8.042 40.040 1.00 45.12 254 THR A O 1
#

Organism: NCBI:txid1169474